Protein AF-A0A8T6TQH2-F1 (afdb_monomer_lite)

Secondary structure (DSSP, 8-state):
--HHHHHHHHHHHHHHHHHHH-GGGHHHHHHHHHHHHHHHHHHHHHHHTHHHHHHHHHH--S-HHHHHHHH--HHHHHHHHIIIIIIIHHHHHHHHHHHS-GGGHHHHHHHHHHHS-GGGSPPTTT--TTSS--SSS-SS------HHHHHHHHHHHTSSTTS-GGGSPPB---GGGHHHHHHTT-S-BSS-TT-TTHHHHHHHHT-SSHHHHHHHHHHHHHHHHTT-HHHHHHHHHHH-HHHHHHHHHHHH-GGGGHHHHHH-HHHHS---

pLDDT: mean 89.14, std 6.05, range [44.78, 97.0]

Structure (mmCIF, N/CA/C/O backbone):
data_AF-A0A8T6TQH2-F1
#
_entry.id   AF-A0A8T6TQH2-F1
#
loop_
_atom_site.group_PDB
_atom_site.id
_atom_site.type_symbol
_atom_site.label_atom_id
_atom_site.label_alt_id
_atom_site.label_comp_id
_atom_site.label_asym_id
_atom_site.label_entity_id
_atom_site.label_seq_id
_atom_site.pdbx_PDB_ins_code
_atom_site.Cartn_x
_atom_site.Cartn_y
_atom_site.Cartn_z
_atom_site.occupancy
_atom_site.B_iso_or_equiv
_atom_site.auth_seq_id
_atom_site.auth_comp_id
_atom_site.auth_asym_id
_atom_site.auth_atom_id
_atom_site.pdbx_PDB_model_num
ATOM 1 N N . TRP A 1 1 ? 12.620 -14.417 37.300 1.00 58.47 1 TRP A N 1
ATOM 2 C CA . TRP A 1 1 ? 11.672 -13.989 36.250 1.00 58.47 1 TRP A CA 1
ATOM 3 C C . TRP A 1 1 ? 11.275 -15.225 35.456 1.00 58.47 1 TRP A C 1
ATOM 5 O O . TRP A 1 1 ? 12.155 -16.039 35.215 1.00 58.47 1 TRP A O 1
ATOM 15 N N . LYS A 1 2 ? 9.995 -15.425 35.109 1.00 78.38 2 LYS A N 1
ATOM 16 C CA . LYS A 1 2 ? 9.620 -16.524 34.196 1.00 78.38 2 LYS A CA 1
ATOM 17 C C . LYS A 1 2 ? 10.194 -16.227 32.806 1.00 78.38 2 LYS A C 1
ATOM 19 O O . LYS A 1 2 ? 10.147 -15.070 32.389 1.00 78.38 2 LYS A O 1
ATOM 24 N N . ASN A 1 3 ? 10.715 -17.245 32.121 1.00 83.69 3 ASN A N 1
ATOM 25 C CA . ASN A 1 3 ? 11.349 -17.108 30.801 1.00 83.69 3 ASN A CA 1
ATOM 26 C C . ASN A 1 3 ? 10.436 -16.393 29.787 1.00 83.69 3 ASN A C 1
ATOM 28 O O . ASN A 1 3 ? 10.906 -15.563 29.014 1.00 83.69 3 ASN A O 1
ATOM 32 N N . ASP A 1 4 ? 9.126 -16.614 29.887 1.00 85.06 4 ASP A N 1
ATOM 33 C CA . ASP A 1 4 ? 8.111 -16.007 29.021 1.00 85.06 4 ASP A CA 1
ATOM 34 C C . ASP A 1 4 ? 8.104 -14.471 29.094 1.00 85.06 4 ASP A C 1
ATOM 36 O O . ASP A 1 4 ? 7.969 -13.793 28.080 1.00 85.06 4 ASP A O 1
ATOM 40 N N . HIS A 1 5 ? 8.308 -13.890 30.282 1.00 84.81 5 HIS A N 1
ATOM 41 C CA . HIS A 1 5 ? 8.343 -12.433 30.428 1.00 84.81 5 HIS A CA 1
ATOM 42 C C . HIS A 1 5 ? 9.601 -11.830 29.801 1.00 84.81 5 HIS A C 1
ATOM 44 O O . HIS A 1 5 ? 9.535 -10.739 29.235 1.00 84.81 5 HIS A O 1
ATOM 50 N N . ILE A 1 6 ? 10.735 -12.537 29.880 1.00 89.50 6 ILE A N 1
ATOM 51 C CA . ILE A 1 6 ? 11.998 -12.099 29.272 1.00 89.50 6 ILE A CA 1
ATOM 52 C C . ILE A 1 6 ? 11.830 -12.055 27.754 1.00 89.50 6 ILE A C 1
ATOM 54 O O . ILE A 1 6 ? 12.133 -11.034 27.141 1.00 89.50 6 ILE A O 1
ATOM 58 N N . PHE A 1 7 ? 11.276 -13.122 27.172 1.00 90.38 7 PHE A N 1
ATOM 59 C CA . PHE A 1 7 ? 11.008 -13.198 25.739 1.00 90.38 7 PHE A CA 1
ATOM 60 C C . PHE A 1 7 ? 10.115 -12.047 25.266 1.00 90.38 7 PHE A C 1
ATOM 62 O O . PHE A 1 7 ? 10.519 -11.288 24.388 1.00 90.38 7 PHE A O 1
ATOM 69 N N . THR A 1 8 ? 8.949 -11.853 25.892 1.00 87.94 8 THR A N 1
ATOM 70 C CA . THR A 1 8 ? 8.011 -10.789 25.500 1.00 87.94 8 THR A CA 1
ATOM 71 C C . THR A 1 8 ? 8.621 -9.398 25.660 1.00 87.94 8 THR A C 1
ATOM 73 O O . THR A 1 8 ? 8.379 -8.529 24.830 1.00 87.94 8 THR A O 1
ATOM 76 N N . THR A 1 9 ? 9.449 -9.179 26.686 1.00 89.75 9 THR A N 1
ATOM 77 C CA . THR A 1 9 ? 10.120 -7.886 26.898 1.00 89.75 9 THR A CA 1
ATOM 78 C C . THR A 1 9 ? 11.161 -7.606 25.815 1.00 89.75 9 THR A C 1
ATOM 80 O O . THR A 1 9 ? 11.179 -6.513 25.257 1.00 89.75 9 THR A O 1
ATOM 83 N N . ILE A 1 10 ? 12.004 -8.586 25.476 1.00 92.75 10 ILE A N 1
ATOM 84 C CA . ILE A 1 10 ? 13.002 -8.438 24.406 1.00 92.75 10 ILE A CA 1
ATOM 85 C C . ILE A 1 10 ? 12.304 -8.243 23.061 1.00 92.75 10 ILE A C 1
ATOM 87 O O . ILE A 1 10 ? 12.635 -7.313 22.330 1.00 92.75 10 ILE A O 1
ATOM 91 N N . TRP A 1 11 ? 11.301 -9.070 22.758 1.00 92.81 11 TRP A N 1
ATOM 92 C CA . TRP A 1 11 ? 10.515 -8.948 21.534 1.00 92.81 11 TRP A CA 1
ATOM 93 C C . TRP A 1 11 ? 9.843 -7.576 21.428 1.00 92.81 11 TRP A C 1
ATOM 95 O O . TRP A 1 11 ? 9.865 -6.969 20.356 1.00 92.81 11 TRP A O 1
ATOM 105 N N . ALA A 1 12 ? 9.330 -7.038 22.539 1.00 91.75 12 ALA A N 1
ATOM 106 C CA . ALA A 1 12 ? 8.759 -5.702 22.567 1.00 91.75 12 ALA A CA 1
ATOM 107 C C . ALA A 1 12 ? 9.781 -4.616 22.241 1.00 91.75 12 ALA A C 1
ATOM 109 O O . ALA A 1 12 ? 9.537 -3.790 21.366 1.00 91.75 12 ALA A O 1
ATOM 110 N N . LEU A 1 13 ? 10.935 -4.639 22.907 1.00 92.38 13 LEU A N 1
ATOM 111 C CA . LEU A 1 13 ? 11.992 -3.652 22.696 1.00 92.38 13 LEU A CA 1
ATOM 112 C C . LEU A 1 13 ? 12.512 -3.676 21.255 1.00 92.38 13 LEU A C 1
ATOM 114 O O . LEU A 1 13 ? 12.640 -2.620 20.639 1.00 92.38 13 LEU A O 1
ATOM 118 N N . VAL A 1 14 ? 12.753 -4.867 20.702 1.00 94.25 14 VAL A N 1
ATOM 119 C CA . VAL A 1 14 ? 13.212 -5.029 19.314 1.00 94.25 14 VAL A CA 1
ATOM 120 C C . VAL A 1 14 ? 12.152 -4.539 18.330 1.00 94.25 14 VAL A C 1
ATOM 122 O O . VAL A 1 14 ? 12.474 -3.780 17.420 1.00 94.25 14 VAL A O 1
ATOM 125 N N . SER A 1 15 ? 10.885 -4.909 18.525 1.00 93.31 15 SER A N 1
ATOM 126 C CA . SER A 1 15 ? 9.813 -4.511 17.604 1.00 93.31 15 SER A CA 1
ATOM 127 C C . SER A 1 15 ? 9.567 -3.001 17.630 1.00 93.31 15 SER A C 1
ATOM 129 O O . SER A 1 15 ? 9.399 -2.390 16.577 1.00 93.31 15 SER A O 1
ATOM 131 N N . ILE A 1 16 ? 9.615 -2.379 18.814 1.00 90.94 16 ILE A N 1
ATOM 132 C CA . ILE A 1 16 ? 9.530 -0.920 18.970 1.00 90.94 16 ILE A CA 1
ATOM 133 C C . ILE A 1 16 ? 10.698 -0.240 18.261 1.00 90.94 16 ILE A C 1
ATOM 135 O O . ILE A 1 16 ? 10.486 0.698 17.498 1.00 90.94 16 ILE A O 1
ATOM 139 N N . TYR A 1 17 ? 11.922 -0.726 18.475 1.00 93.75 17 TYR A N 1
ATOM 140 C CA . TYR A 1 17 ? 13.106 -0.186 17.814 1.00 93.75 17 TYR A CA 1
ATOM 141 C C . TYR A 1 17 ? 12.986 -0.256 16.285 1.00 93.75 17 TYR A C 1
ATOM 143 O O . TYR A 1 17 ? 13.215 0.743 15.608 1.00 93.75 17 TYR A O 1
ATOM 151 N N . MET A 1 18 ? 12.554 -1.399 15.741 1.00 94.56 18 MET A N 1
ATOM 152 C CA . MET A 1 18 ? 12.331 -1.551 14.301 1.00 94.56 18 MET A CA 1
ATOM 153 C C . MET A 1 18 ? 11.260 -0.587 13.776 1.00 94.56 18 MET A C 1
ATOM 155 O O . MET A 1 18 ? 11.462 0.020 12.727 1.00 94.56 18 MET A O 1
ATOM 159 N N . GLY A 1 19 ? 10.152 -0.417 14.504 1.00 90.38 19 GLY A N 1
ATOM 160 C CA . GLY A 1 19 ? 9.081 0.512 14.132 1.00 90.38 19 GLY A CA 1
ATOM 161 C C . GLY A 1 19 ? 9.512 1.983 14.151 1.00 90.38 19 GLY A C 1
ATOM 162 O O . GLY A 1 19 ? 9.067 2.752 13.304 1.00 90.38 19 GLY A O 1
ATOM 163 N N . ILE A 1 20 ? 10.409 2.366 15.070 1.00 90.81 20 ILE A N 1
ATOM 164 C CA . ILE A 1 20 ? 11.026 3.704 15.097 1.00 90.81 20 ILE A CA 1
ATOM 165 C C . ILE A 1 20 ? 11.998 3.876 13.924 1.00 90.81 20 ILE A C 1
ATOM 167 O O . ILE A 1 20 ? 12.045 4.945 13.323 1.00 90.81 20 ILE A O 1
ATOM 171 N N . ALA A 1 21 ? 12.769 2.837 13.590 1.00 93.81 21 ALA A N 1
ATOM 172 C CA . ALA A 1 21 ? 13.761 2.894 12.520 1.00 93.81 21 ALA A CA 1
ATOM 173 C C . ALA A 1 21 ? 13.125 3.015 11.126 1.00 93.81 21 ALA A C 1
ATOM 175 O O . ALA A 1 21 ? 13.649 3.729 10.274 1.00 93.81 21 ALA A O 1
ATOM 176 N N . ALA A 1 22 ? 12.010 2.323 10.877 1.00 92.06 22 ALA A N 1
ATOM 177 C CA . ALA A 1 22 ? 11.266 2.458 9.631 1.00 92.06 22 ALA A CA 1
ATOM 178 C C . ALA A 1 22 ? 9.781 2.122 9.808 1.00 92.06 22 ALA A C 1
ATOM 180 O O . ALA A 1 22 ? 9.426 1.071 10.345 1.00 92.06 22 ALA A O 1
ATOM 181 N N . ILE A 1 23 ? 8.915 2.959 9.224 1.00 88.25 23 ILE A N 1
ATOM 182 C CA . ILE A 1 23 ? 7.449 2.802 9.264 1.00 88.25 23 ILE A CA 1
ATOM 183 C C . ILE A 1 23 ? 7.015 1.437 8.725 1.00 88.25 23 ILE A C 1
ATOM 185 O O . ILE A 1 23 ? 6.092 0.829 9.262 1.00 88.25 23 ILE A O 1
ATOM 189 N N . ARG A 1 24 ? 7.718 0.906 7.714 1.00 89.19 24 ARG A N 1
ATOM 190 C CA . ARG A 1 24 ? 7.405 -0.415 7.161 1.00 89.19 24 ARG A CA 1
ATOM 191 C C . ARG A 1 24 ? 7.421 -1.511 8.220 1.00 89.19 24 ARG A C 1
ATOM 193 O O . ARG A 1 24 ? 6.664 -2.441 8.079 1.00 89.19 24 ARG A O 1
ATOM 200 N N . PHE A 1 25 ? 8.197 -1.415 9.299 1.00 92.56 25 PHE A N 1
ATOM 201 C CA . PHE A 1 25 ? 8.227 -2.454 10.335 1.00 92.56 25 PHE A CA 1
ATOM 202 C C . PHE A 1 25 ? 7.146 -2.303 11.412 1.00 92.56 25 PHE A C 1
ATOM 204 O O . PHE A 1 25 ? 7.108 -3.104 12.347 1.00 92.56 25 PHE A O 1
ATOM 211 N N . MET A 1 26 ? 6.243 -1.324 11.291 1.00 90.12 26 MET A N 1
ATOM 212 C CA . MET A 1 26 ? 5.168 -1.098 12.261 1.00 90.12 26 MET A CA 1
ATOM 213 C C . MET A 1 26 ? 4.280 -2.338 12.446 1.00 90.12 26 MET A C 1
ATOM 215 O O . MET A 1 26 ? 3.875 -2.628 13.570 1.00 90.12 26 MET A O 1
ATOM 219 N N . TYR A 1 27 ? 4.058 -3.126 11.385 1.00 88.44 27 TYR A N 1
ATOM 220 C CA . TYR A 1 27 ? 3.263 -4.359 11.460 1.00 88.44 27 TYR A CA 1
ATOM 221 C C . TYR A 1 27 ? 3.873 -5.419 12.391 1.00 88.44 27 TYR A C 1
ATOM 223 O O . TYR A 1 27 ? 3.137 -6.193 12.998 1.00 88.44 27 TYR A O 1
ATOM 231 N N . ASN A 1 28 ? 5.202 -5.441 12.563 1.00 89.81 28 ASN A N 1
ATOM 232 C CA . ASN A 1 28 ? 5.863 -6.340 13.516 1.00 89.81 28 ASN A CA 1
ATOM 233 C C . ASN A 1 28 ? 5.641 -5.892 14.965 1.00 89.81 28 ASN A C 1
ATOM 235 O O . ASN A 1 28 ? 5.607 -6.719 15.875 1.00 89.81 28 ASN A O 1
ATOM 239 N N . ALA A 1 29 ? 5.485 -4.585 15.185 1.00 89.50 29 ALA A N 1
ATOM 240 C CA . ALA A 1 29 ? 5.239 -4.008 16.500 1.00 89.50 29 ALA A CA 1
ATOM 241 C C . ALA A 1 29 ? 3.762 -4.087 16.918 1.00 89.50 29 ALA A C 1
ATOM 243 O O . ALA A 1 29 ? 3.475 -4.142 18.115 1.00 89.50 29 ALA A O 1
ATOM 244 N N . THR A 1 30 ? 2.823 -4.160 15.967 1.00 90.56 30 THR A N 1
ATOM 245 C CA . THR A 1 30 ? 1.377 -4.205 16.242 1.00 90.56 30 THR A CA 1
ATOM 246 C C . THR A 1 30 ? 0.970 -5.296 17.248 1.00 90.56 30 THR A C 1
ATOM 248 O O . THR A 1 30 ? 0.290 -4.957 18.221 1.00 90.56 30 THR A O 1
ATOM 251 N N . PRO A 1 31 ? 1.391 -6.574 17.119 1.00 90.56 31 PRO A N 1
ATOM 252 C CA . PRO A 1 31 ? 1.000 -7.616 18.071 1.00 90.56 31 PRO A CA 1
ATOM 253 C C . PRO A 1 31 ? 1.544 -7.364 19.481 1.00 90.56 31 PRO A C 1
ATOM 255 O O . PRO A 1 31 ? 0.841 -7.574 20.471 1.00 90.56 31 PRO A O 1
ATOM 258 N N . VAL A 1 32 ? 2.778 -6.863 19.581 1.00 90.81 32 VAL A N 1
ATOM 259 C CA . VAL A 1 32 ? 3.386 -6.487 20.862 1.00 90.81 32 VAL A CA 1
ATOM 260 C C . VAL A 1 32 ? 2.576 -5.377 21.521 1.00 90.81 32 VAL A C 1
ATOM 262 O O . VAL A 1 32 ? 2.231 -5.481 22.700 1.00 90.81 32 VAL A O 1
ATOM 265 N N . PHE A 1 33 ? 2.252 -4.322 20.772 1.00 89.50 33 PHE A N 1
ATOM 266 C CA . PHE A 1 33 ? 1.472 -3.205 21.290 1.00 89.50 33 PHE A CA 1
ATOM 267 C C . PHE A 1 33 ? 0.095 -3.651 21.774 1.00 89.50 33 PHE A C 1
ATOM 269 O O . PHE A 1 33 ? -0.319 -3.236 22.855 1.00 89.50 33 PHE A O 1
ATOM 276 N N . ALA A 1 34 ? -0.570 -4.557 21.054 1.00 91.25 34 ALA A N 1
ATOM 277 C CA . ALA A 1 34 ? -1.843 -5.128 21.483 1.00 91.25 34 ALA A CA 1
ATOM 278 C C . ALA A 1 34 ? -1.718 -5.906 22.807 1.00 91.25 34 ALA A C 1
ATOM 280 O O . ALA A 1 34 ? -2.542 -5.729 23.705 1.00 91.25 34 ALA A O 1
ATOM 281 N N . ILE A 1 35 ? -0.668 -6.721 22.972 1.00 91.19 35 ILE A N 1
ATOM 282 C CA . ILE A 1 35 ? -0.423 -7.478 24.212 1.00 91.19 35 ILE A CA 1
ATOM 283 C C . ILE A 1 35 ? -0.134 -6.536 25.384 1.00 91.19 35 ILE A C 1
ATOM 285 O O . ILE A 1 35 ? -0.715 -6.698 26.459 1.00 91.19 35 ILE A O 1
ATOM 289 N N . LEU A 1 36 ? 0.734 -5.539 25.192 1.00 90.19 36 LEU A N 1
ATOM 290 C CA . LEU A 1 36 ? 1.079 -4.568 26.233 1.00 90.19 36 LEU A CA 1
ATOM 291 C C . LEU A 1 36 ? -0.134 -3.717 26.631 1.00 90.19 36 LEU A C 1
ATOM 293 O O . LEU A 1 36 ? -0.420 -3.589 27.821 1.00 90.19 36 LEU A O 1
ATOM 297 N N . ALA A 1 37 ? -0.892 -3.208 25.657 1.00 90.44 37 ALA A N 1
ATOM 298 C CA . ALA A 1 37 ? -2.119 -2.452 25.900 1.00 90.44 37 ALA A CA 1
ATOM 299 C C . ALA A 1 37 ? -3.185 -3.308 26.598 1.00 90.44 37 ALA A C 1
ATOM 301 O O . ALA A 1 37 ? -3.845 -2.841 27.530 1.00 90.44 37 ALA A O 1
ATOM 302 N N . GLY A 1 38 ? -3.322 -4.577 26.203 1.00 91.44 38 GLY A N 1
ATOM 303 C CA . GLY A 1 38 ? -4.192 -5.549 26.858 1.00 91.44 38 GLY A CA 1
ATOM 304 C C . GLY A 1 38 ? -3.785 -5.798 28.310 1.00 91.44 38 GLY A C 1
ATOM 305 O O . GLY A 1 38 ? -4.633 -5.772 29.201 1.00 91.44 38 GLY A O 1
ATOM 306 N N . TRP A 1 39 ? -2.487 -5.954 28.577 1.00 91.44 39 TRP A N 1
ATOM 307 C CA . TRP A 1 39 ? -1.962 -6.123 29.932 1.00 91.44 39 TRP A CA 1
ATOM 308 C C . TRP A 1 39 ? -2.187 -4.881 30.807 1.00 91.44 39 TRP A C 1
ATOM 310 O O . TRP A 1 39 ? -2.651 -5.003 31.943 1.00 91.44 39 TRP A O 1
ATOM 320 N N . THR A 1 40 ? -1.941 -3.677 30.281 1.00 89.56 40 THR A N 1
ATOM 321 C CA . THR A 1 40 ? -2.228 -2.420 30.992 1.00 89.56 40 THR A CA 1
ATOM 322 C C . THR A 1 40 ? -3.725 -2.262 31.264 1.00 89.56 40 THR A C 1
ATOM 324 O O . THR A 1 40 ? -4.118 -1.924 32.381 1.00 89.56 40 THR A O 1
ATOM 327 N N . SER A 1 41 ? -4.572 -2.572 30.281 1.00 90.06 41 SER A N 1
ATOM 328 C CA . SER A 1 41 ? -6.031 -2.525 30.429 1.00 90.06 41 SER A CA 1
ATOM 329 C C . SER A 1 41 ? -6.519 -3.524 31.478 1.00 90.06 41 SER A C 1
ATOM 331 O O . SER A 1 41 ? -7.343 -3.178 32.325 1.00 90.06 41 SER A O 1
ATOM 333 N N . TRP A 1 42 ? -5.964 -4.740 31.489 1.00 90.88 42 TRP A N 1
ATOM 334 C CA . TRP A 1 42 ? -6.249 -5.749 32.509 1.00 90.88 42 TRP A CA 1
ATOM 335 C C . TRP A 1 42 ? -5.923 -5.243 33.914 1.00 90.88 42 TRP A C 1
ATOM 337 O O . TRP A 1 42 ? -6.746 -5.363 34.822 1.00 90.88 42 TRP A O 1
ATOM 347 N N . TRP A 1 43 ? -4.758 -4.621 34.092 1.00 90.25 43 TRP A N 1
ATOM 348 C CA . TRP A 1 43 ? -4.348 -4.065 35.380 1.00 90.25 43 TRP A CA 1
ATOM 349 C C . TRP A 1 43 ? -5.301 -2.969 35.883 1.00 90.25 43 TRP A C 1
ATOM 351 O O . TRP A 1 43 ? -5.643 -2.931 37.069 1.00 90.25 43 TRP A O 1
ATOM 361 N N . VAL A 1 44 ? -5.792 -2.106 34.986 1.00 87.88 44 VAL A N 1
ATOM 362 C CA . VAL A 1 44 ? -6.827 -1.109 35.315 1.00 87.88 44 VAL A CA 1
ATOM 363 C C . VAL A 1 44 ? -8.124 -1.800 35.749 1.00 87.88 44 VAL A C 1
ATOM 365 O O . VAL A 1 44 ? -8.689 -1.446 36.785 1.00 87.88 44 VAL A O 1
ATOM 368 N N . ILE A 1 45 ? -8.572 -2.819 35.012 1.00 88.62 45 ILE A N 1
ATOM 369 C CA . ILE A 1 45 ? -9.797 -3.579 35.314 1.00 88.62 45 ILE A CA 1
ATOM 370 C C . ILE A 1 45 ? -9.697 -4.305 36.662 1.00 88.62 45 ILE A C 1
ATOM 372 O O . ILE A 1 45 ? -10.665 -4.319 37.428 1.00 88.62 45 ILE A O 1
ATOM 376 N N . GLU A 1 46 ? -8.535 -4.861 37.002 1.00 90.50 46 GLU A N 1
ATOM 377 C CA . GLU A 1 46 ? -8.301 -5.492 38.303 1.00 90.50 46 GLU A CA 1
ATOM 378 C C . GLU A 1 46 ? -8.480 -4.507 39.461 1.00 90.50 46 GLU A C 1
ATOM 380 O O . GLU A 1 46 ? -9.146 -4.834 40.448 1.00 90.50 46 GLU A O 1
ATOM 385 N N . LYS A 1 47 ? -7.974 -3.275 39.326 1.00 87.88 47 LYS A N 1
ATOM 386 C CA . LYS A 1 47 ? -8.140 -2.227 40.348 1.00 87.88 47 LYS A CA 1
ATOM 387 C C . LYS A 1 47 ? -9.592 -1.796 40.552 1.00 87.88 47 LYS A C 1
ATOM 389 O O . LYS A 1 47 ? -9.943 -1.330 41.640 1.00 87.88 47 LYS A O 1
ATOM 394 N N . LEU A 1 48 ? -10.442 -1.957 39.540 1.00 89.00 48 LEU A N 1
ATOM 395 C CA . LEU A 1 48 ? -11.868 -1.651 39.641 1.00 89.00 48 LEU A CA 1
ATOM 396 C C . LEU A 1 48 ? -12.622 -2.682 40.497 1.00 89.00 48 LEU A C 1
ATOM 398 O O . LEU A 1 48 ? -13.643 -2.332 41.084 1.00 89.00 48 LEU A O 1
ATOM 402 N N . ASP A 1 49 ? -12.095 -3.904 40.655 1.00 89.00 49 ASP A N 1
ATOM 403 C CA . ASP A 1 49 ? -12.629 -4.951 41.542 1.00 89.00 49 ASP A CA 1
ATOM 404 C C . ASP A 1 49 ? -14.118 -5.272 41.272 1.00 89.00 49 ASP A C 1
ATOM 406 O O . ASP A 1 49 ? -14.967 -5.372 42.167 1.00 89.00 49 ASP A O 1
ATOM 410 N N . PHE A 1 50 ? -14.444 -5.471 39.990 1.00 88.31 50 PHE A N 1
ATOM 411 C CA . PHE A 1 50 ? -15.786 -5.869 39.546 1.00 88.31 50 PHE A CA 1
ATOM 412 C C . PHE A 1 50 ? -16.248 -7.201 40.156 1.00 88.31 50 PHE A C 1
ATOM 414 O O . PHE A 1 50 ? -17.443 -7.409 40.367 1.00 88.31 50 PHE A O 1
ATOM 421 N N . LYS A 1 51 ? -15.316 -8.099 40.510 1.00 88.38 51 LYS A N 1
ATOM 422 C CA . LYS A 1 51 ? -15.631 -9.374 41.177 1.00 88.38 51 LYS A CA 1
ATOM 423 C C . LYS A 1 51 ? -16.352 -9.143 42.506 1.00 88.38 51 LYS A C 1
ATOM 425 O O . LYS A 1 51 ? -17.354 -9.806 42.786 1.00 88.38 51 LYS A O 1
ATOM 430 N N . ARG A 1 52 ? -15.884 -8.189 43.320 1.00 87.50 52 ARG A N 1
ATOM 431 C CA . ARG A 1 52 ? -16.551 -7.826 44.575 1.00 87.50 52 ARG A CA 1
ATOM 432 C C . ARG A 1 52 ? -17.903 -7.169 44.327 1.00 87.50 52 ARG A C 1
ATOM 434 O O . ARG A 1 52 ? -18.852 -7.511 45.028 1.00 87.50 52 ARG A O 1
ATOM 441 N N . MET A 1 53 ? -18.008 -6.282 43.335 1.00 89.19 53 MET A N 1
ATOM 442 C CA . MET A 1 53 ? -19.280 -5.658 42.943 1.00 89.19 53 MET A CA 1
ATOM 443 C C . MET A 1 53 ? -20.344 -6.721 42.635 1.00 89.19 53 MET A C 1
ATOM 445 O O . MET A 1 53 ? -21.414 -6.705 43.239 1.00 89.19 53 MET A O 1
ATOM 449 N N . ILE A 1 54 ? -20.021 -7.694 41.776 1.00 87.94 54 ILE A N 1
ATOM 450 C CA . ILE A 1 54 ? -20.931 -8.786 41.396 1.00 87.94 54 ILE A CA 1
ATOM 451 C C . ILE A 1 54 ? -21.314 -9.637 42.614 1.00 87.94 54 ILE A C 1
ATOM 453 O O . ILE A 1 54 ? -22.472 -10.027 42.757 1.00 87.94 54 ILE A O 1
ATOM 457 N N . ARG A 1 55 ? -20.366 -9.915 43.517 1.00 88.12 55 ARG A N 1
ATOM 458 C CA . ARG A 1 55 ? -20.635 -10.686 44.740 1.00 88.12 55 ARG A CA 1
ATOM 459 C C . ARG A 1 55 ? -21.611 -9.962 45.671 1.00 88.12 55 ARG A C 1
ATOM 461 O O . ARG A 1 55 ? -22.558 -10.584 46.143 1.00 88.12 55 ARG A O 1
ATOM 468 N N . VAL A 1 56 ? -21.402 -8.664 45.906 1.00 86.38 56 VAL A N 1
ATOM 469 C CA . VAL A 1 56 ? -22.295 -7.832 46.734 1.00 86.38 56 VAL A CA 1
ATOM 470 C C . VAL A 1 56 ? -23.679 -7.748 46.096 1.00 86.38 56 VAL A C 1
ATOM 472 O O . VAL A 1 56 ? -24.675 -7.974 46.777 1.00 86.38 56 VAL A O 1
ATOM 475 N N . PHE A 1 57 ? -23.741 -7.528 44.783 1.00 86.94 57 PHE A N 1
ATOM 476 C CA . PHE A 1 57 ? -24.995 -7.500 44.038 1.00 86.94 57 PHE A CA 1
ATOM 477 C C . PHE A 1 57 ? -25.789 -8.808 44.188 1.00 86.94 57 PHE A C 1
ATOM 479 O O . PHE A 1 57 ? -26.952 -8.782 44.575 1.00 86.94 57 PHE A O 1
ATOM 486 N N . ARG A 1 58 ? -25.146 -9.968 43.981 1.00 85.81 58 ARG A N 1
ATOM 487 C CA . ARG A 1 58 ? -25.788 -11.291 44.118 1.00 85.81 58 ARG A CA 1
ATOM 488 C C . ARG A 1 58 ? -26.201 -11.637 45.550 1.00 85.81 58 ARG A C 1
ATOM 490 O O . ARG A 1 58 ? -27.119 -12.432 45.733 1.00 85.81 58 ARG A O 1
ATOM 497 N N . SER A 1 59 ? -25.525 -11.080 46.555 1.00 84.38 59 SER A N 1
ATOM 498 C CA . SER A 1 59 ? -25.868 -11.311 47.965 1.00 84.38 59 SER A CA 1
ATOM 499 C C . SER A 1 59 ? -27.148 -10.595 48.408 1.00 84.38 59 SER A C 1
ATOM 501 O O . SER A 1 59 ? -27.789 -11.034 49.359 1.00 84.38 59 SER A O 1
ATOM 503 N N . MET A 1 60 ? -27.559 -9.536 47.705 1.00 81.81 60 MET A N 1
ATOM 504 C CA . MET A 1 60 ? -28.793 -8.805 47.991 1.00 81.81 60 MET A CA 1
ATOM 505 C C . MET A 1 60 ? -29.948 -9.382 47.162 1.00 81.81 60 MET A C 1
ATOM 507 O O . MET A 1 60 ? -30.201 -8.957 46.038 1.00 81.81 60 MET A O 1
ATOM 511 N N . LYS A 1 61 ? -30.652 -10.381 47.710 1.00 74.31 61 LYS A N 1
ATOM 512 C CA . LYS A 1 61 ? -31.878 -10.924 47.103 1.00 74.31 61 LYS A CA 1
ATOM 513 C C . LYS A 1 61 ? -33.092 -10.055 47.454 1.00 74.31 61 LYS A C 1
ATOM 515 O O . LYS A 1 61 ? -33.262 -9.682 48.609 1.00 74.31 61 LYS A O 1
ATOM 520 N N . GLY A 1 62 ? -33.951 -9.792 46.468 1.00 72.81 62 GLY A N 1
ATOM 521 C CA . GLY A 1 62 ? -35.305 -9.252 46.666 1.00 72.81 62 GLY A CA 1
ATOM 522 C C . GLY A 1 62 ? -35.535 -7.802 46.228 1.00 72.81 62 GLY A C 1
ATOM 523 O O . GLY A 1 62 ? -36.663 -7.474 45.887 1.00 72.81 62 GLY A O 1
ATOM 524 N N . ASP A 1 63 ? -34.503 -6.952 46.172 1.00 81.62 63 ASP A N 1
ATOM 525 C CA . ASP A 1 63 ? -34.678 -5.525 45.850 1.00 81.62 63 ASP A CA 1
ATOM 526 C C . ASP A 1 63 ? -33.563 -5.016 44.912 1.00 81.62 63 ASP A C 1
ATOM 528 O O . ASP A 1 63 ? -32.465 -4.643 45.338 1.00 81.62 63 ASP A O 1
ATOM 532 N N . PHE A 1 64 ? -33.834 -5.049 43.602 1.00 78.25 64 PHE A N 1
ATOM 533 C CA . PHE A 1 64 ? -32.857 -4.790 42.533 1.00 78.25 64 PHE A CA 1
ATOM 534 C C . PHE A 1 64 ? -32.256 -3.377 42.603 1.00 78.25 64 PHE A C 1
ATOM 536 O O . PHE A 1 64 ? -31.051 -3.197 42.428 1.00 78.25 64 PHE A O 1
ATOM 543 N N . ILE A 1 65 ? -33.074 -2.372 42.928 1.00 81.44 65 ILE A N 1
ATOM 544 C CA . ILE A 1 65 ? -32.652 -0.964 42.970 1.00 81.44 65 ILE A CA 1
ATOM 545 C C . ILE A 1 65 ? -31.669 -0.726 44.119 1.00 81.44 65 ILE A C 1
ATOM 547 O O . ILE A 1 65 ? -30.634 -0.075 43.940 1.00 81.44 65 ILE A O 1
ATOM 551 N N . LYS A 1 66 ? -31.954 -1.283 45.302 1.00 82.19 66 LYS A N 1
ATOM 552 C CA . LYS A 1 66 ? -31.028 -1.206 46.440 1.00 82.19 66 LYS A CA 1
ATOM 553 C C . LYS A 1 66 ? -29.753 -1.983 46.151 1.00 82.19 66 LYS A C 1
ATOM 555 O O . LYS A 1 66 ? -28.668 -1.458 46.396 1.00 82.19 66 LYS A O 1
ATOM 560 N N . ALA A 1 67 ? -29.866 -3.178 45.572 1.00 82.94 67 ALA A N 1
ATOM 561 C CA . ALA A 1 67 ? -28.708 -3.977 45.194 1.00 82.94 67 ALA A CA 1
ATOM 562 C C . ALA A 1 67 ? -27.754 -3.197 44.275 1.00 82.94 67 ALA A C 1
ATOM 564 O O . ALA A 1 67 ? -26.555 -3.155 44.554 1.00 82.94 67 ALA A O 1
ATOM 565 N N . ILE A 1 68 ? -28.259 -2.507 43.242 1.00 84.88 68 ILE A N 1
ATOM 566 C CA . ILE A 1 68 ? -27.442 -1.638 42.373 1.00 84.88 68 ILE A CA 1
ATOM 567 C C . ILE A 1 68 ? -26.794 -0.507 43.170 1.00 84.88 68 ILE A C 1
ATOM 569 O O . ILE A 1 68 ? -25.574 -0.360 43.126 1.00 84.88 68 ILE A O 1
ATOM 573 N N . ARG A 1 69 ? -27.579 0.266 43.930 1.00 83.62 69 ARG A N 1
ATOM 574 C CA . ARG A 1 69 ? -27.078 1.437 44.668 1.00 83.62 69 ARG A CA 1
ATOM 575 C C . ARG A 1 69 ? -25.936 1.092 45.631 1.00 83.62 69 ARG A C 1
ATOM 577 O O . ARG A 1 69 ? -25.002 1.875 45.765 1.00 83.62 69 ARG A O 1
ATOM 584 N N . TYR A 1 70 ? -25.997 -0.061 46.298 1.00 83.06 70 TYR A N 1
ATOM 585 C CA . TYR A 1 70 ? -24.972 -0.472 47.266 1.00 83.06 70 TYR A CA 1
ATOM 586 C C . TYR A 1 70 ? -23.785 -1.218 46.641 1.00 83.06 70 TYR A C 1
ATOM 588 O O . TYR A 1 70 ? -22.674 -1.160 47.174 1.00 83.06 70 TYR A O 1
ATOM 596 N N . SER A 1 71 ? -23.992 -1.925 45.528 1.00 83.62 71 SER A N 1
ATOM 597 C CA . SER A 1 71 ? -22.924 -2.667 44.845 1.00 83.62 71 SER A CA 1
ATOM 598 C C . SER A 1 71 ? -22.088 -1.776 43.923 1.00 83.62 71 SER A C 1
ATOM 600 O O . SER A 1 71 ? -20.854 -1.863 43.926 1.00 83.62 71 SER A O 1
ATOM 602 N N . VAL A 1 72 ? -22.733 -0.880 43.172 1.00 88.62 72 VAL A N 1
ATOM 603 C CA . VAL A 1 72 ? -22.092 -0.019 42.177 1.00 88.62 72 VAL A CA 1
ATOM 604 C C . VAL A 1 72 ? -21.569 1.250 42.842 1.00 88.62 72 VAL A C 1
ATOM 606 O O . VAL A 1 72 ? -22.238 2.269 42.960 1.00 88.62 72 VAL A O 1
ATOM 609 N N . LYS A 1 73 ? -20.312 1.191 43.275 1.00 89.25 73 LYS A N 1
ATOM 610 C CA . LYS A 1 73 ? -19.547 2.383 43.678 1.00 89.25 73 LYS A CA 1
ATOM 611 C C . LYS A 1 73 ? -19.154 3.245 42.473 1.00 89.25 73 LYS A C 1
ATOM 613 O O . LYS A 1 73 ? -18.930 2.706 41.390 1.00 89.25 73 LYS A O 1
ATOM 618 N N . LEU A 1 74 ? -18.925 4.541 42.711 1.00 88.12 74 LEU A N 1
ATOM 619 C CA . LEU A 1 74 ? -18.483 5.518 41.701 1.00 88.12 74 LEU A CA 1
ATOM 620 C C . LEU A 1 74 ? -17.275 5.040 40.879 1.00 88.12 74 LEU A C 1
ATOM 622 O O . LEU A 1 74 ? -17.255 5.211 39.666 1.00 88.12 74 LEU A O 1
ATOM 626 N N . ARG A 1 75 ? -16.311 4.358 41.518 1.00 87.81 75 ARG A N 1
ATOM 627 C CA . ARG A 1 75 ? -15.144 3.775 40.835 1.00 87.81 75 ARG A CA 1
ATOM 628 C C . ARG A 1 75 ? -15.525 2.832 39.687 1.00 87.81 75 ARG A C 1
ATOM 630 O O . ARG A 1 75 ? -14.867 2.859 38.662 1.00 87.81 75 ARG A O 1
ATOM 637 N N . HIS A 1 76 ? -16.581 2.026 39.835 1.00 89.81 76 HIS A N 1
ATOM 638 C CA . HIS A 1 76 ? -16.990 1.076 38.797 1.00 89.81 76 HIS A CA 1
ATOM 639 C C . HIS A 1 76 ? -17.649 1.806 37.629 1.00 89.81 76 HIS A C 1
ATOM 641 O O . HIS A 1 76 ? -17.389 1.455 36.488 1.00 89.81 76 HIS A O 1
ATOM 647 N N . VAL A 1 77 ? -18.447 2.844 37.906 1.00 89.38 77 VAL A N 1
ATOM 648 C CA . VAL A 1 77 ? -19.059 3.679 36.860 1.00 89.38 77 VAL A CA 1
ATOM 649 C C . VAL A 1 77 ? -17.974 4.401 36.068 1.00 89.38 77 VAL A C 1
ATOM 651 O O . VAL A 1 77 ? -17.918 4.257 34.853 1.00 89.38 77 VAL A O 1
ATOM 654 N N . ALA A 1 78 ? -17.062 5.098 36.752 1.00 90.00 78 ALA A N 1
ATOM 655 C CA . ALA A 1 78 ? -15.934 5.773 36.114 1.00 90.00 78 ALA A CA 1
ATOM 656 C C . ALA A 1 78 ? -15.054 4.792 35.323 1.00 90.00 78 ALA A C 1
ATOM 658 O O . ALA A 1 78 ? -14.650 5.083 34.203 1.00 90.00 78 ALA A O 1
ATOM 659 N N . GLY A 1 79 ? -14.812 3.604 35.880 1.00 91.31 79 GLY A N 1
ATOM 660 C CA . GLY A 1 79 ? -14.060 2.546 35.221 1.00 91.31 79 GLY A CA 1
ATOM 661 C C . GLY A 1 79 ? -14.724 2.017 33.951 1.00 91.31 79 GLY A C 1
ATOM 662 O O . GLY A 1 79 ? -14.051 1.865 32.939 1.00 91.31 79 GLY A O 1
ATOM 663 N N . VAL A 1 80 ? -16.039 1.775 33.974 1.00 90.75 80 VAL A N 1
ATOM 664 C CA . VAL A 1 80 ? -16.794 1.362 32.780 1.00 90.75 80 VAL A CA 1
ATOM 665 C C . VAL A 1 80 ? -16.787 2.469 31.734 1.00 90.75 80 VAL A C 1
ATOM 667 O O . VAL A 1 80 ? -16.513 2.184 30.575 1.00 90.75 80 VAL A O 1
ATOM 670 N N . VAL A 1 81 ? -17.026 3.723 32.128 1.00 91.94 81 VAL A N 1
ATOM 671 C CA . VAL A 1 81 ? -16.987 4.862 31.199 1.00 91.94 81 VAL A CA 1
ATOM 672 C C . VAL A 1 81 ? -15.612 4.975 30.542 1.00 91.94 81 VAL A C 1
ATOM 674 O O . VAL A 1 81 ? -15.533 5.087 29.325 1.00 91.94 81 VAL A O 1
ATOM 677 N N . PHE A 1 82 ? -14.533 4.865 31.317 1.00 90.94 82 PHE A N 1
ATOM 678 C CA . PHE A 1 82 ? -13.168 4.882 30.796 1.00 90.94 82 PHE A CA 1
ATOM 679 C C . PHE A 1 82 ? -12.913 3.732 29.810 1.00 90.94 82 PHE A C 1
ATOM 681 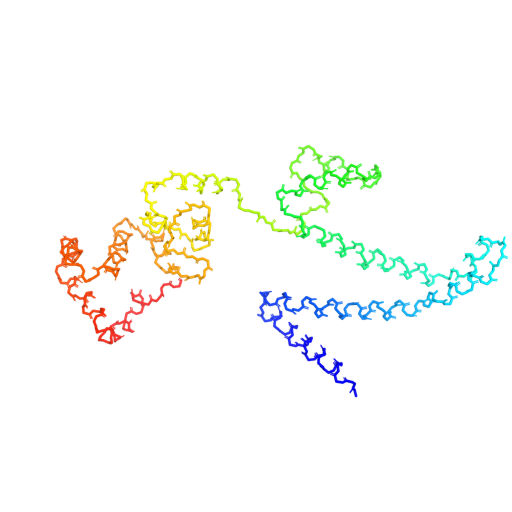O O . PHE A 1 82 ? -12.487 3.963 28.681 1.00 90.94 82 PHE A O 1
ATOM 688 N N . VAL A 1 83 ? -13.218 2.489 30.193 1.00 91.25 83 VAL A N 1
ATOM 689 C CA . VAL A 1 83 ? -12.972 1.323 29.329 1.00 91.25 83 VAL A CA 1
ATOM 690 C C . VAL A 1 83 ? -13.809 1.391 28.053 1.00 91.25 83 VAL A C 1
ATOM 692 O O . VAL A 1 83 ? -13.286 1.163 26.968 1.00 91.25 83 VAL A O 1
ATOM 695 N N . VAL A 1 84 ? -15.092 1.731 28.152 1.00 91.56 84 VAL A N 1
ATOM 696 C CA . VAL A 1 84 ? -15.987 1.744 26.991 1.00 91.56 84 VAL A CA 1
ATOM 697 C C . VAL A 1 84 ? -15.701 2.940 26.091 1.00 91.56 84 VAL A C 1
ATOM 699 O O . VAL A 1 84 ? -15.461 2.747 24.905 1.00 91.56 84 VAL A O 1
ATOM 702 N N . PHE A 1 85 ? -15.695 4.161 26.626 1.00 91.50 85 PHE A N 1
ATOM 703 C CA . PHE A 1 85 ? -15.650 5.371 25.801 1.00 91.50 85 PHE A CA 1
ATOM 704 C C . PHE A 1 85 ? -14.240 5.872 25.503 1.00 91.50 85 PHE A C 1
ATOM 706 O O . PHE A 1 85 ? -14.046 6.484 24.462 1.00 91.50 85 PHE A O 1
ATOM 713 N N . MET A 1 86 ? -13.258 5.633 26.377 1.00 89.81 86 MET A N 1
ATOM 714 C CA . MET A 1 86 ? -11.886 6.111 26.147 1.00 89.81 86 MET A CA 1
ATOM 715 C C . MET A 1 86 ? -10.968 5.039 25.564 1.00 89.81 86 MET A C 1
ATOM 717 O O . MET A 1 86 ? -10.017 5.385 24.872 1.00 89.81 86 MET A O 1
ATOM 721 N N . LEU A 1 87 ? -11.236 3.753 25.818 1.00 90.62 87 LEU A N 1
ATOM 722 C CA . LEU A 1 87 ? -10.439 2.663 25.250 1.00 90.62 87 LEU A CA 1
ATOM 723 C C . LEU A 1 87 ? -11.145 1.980 24.079 1.00 90.62 87 LEU A C 1
ATOM 725 O O . LEU A 1 87 ? -10.599 1.954 22.983 1.00 90.62 87 LEU A O 1
ATOM 729 N N . MET A 1 88 ? -12.333 1.408 24.271 1.00 91.62 88 MET A N 1
ATOM 730 C CA . MET A 1 88 ? -12.942 0.570 23.233 1.00 91.62 88 MET A CA 1
ATOM 731 C C . MET A 1 88 ? -13.508 1.384 22.071 1.00 91.62 88 MET A C 1
ATOM 733 O O . MET A 1 88 ? -13.140 1.123 20.932 1.00 91.62 88 MET A O 1
ATOM 737 N N . ALA A 1 89 ? -14.367 2.366 22.342 1.00 93.25 89 ALA A N 1
ATOM 738 C CA . ALA A 1 89 ? -15.061 3.138 21.315 1.00 93.25 89 ALA A CA 1
ATOM 739 C C . ALA A 1 89 ? -14.116 3.761 20.267 1.00 93.25 89 ALA A C 1
ATOM 741 O O . ALA A 1 89 ? -14.311 3.464 19.089 1.00 93.25 89 ALA A O 1
ATOM 742 N N . PRO A 1 90 ? -13.070 4.535 20.629 1.00 92.31 90 PRO A N 1
ATOM 743 C CA . PRO A 1 90 ? -12.188 5.139 19.630 1.00 92.31 90 PRO A CA 1
ATOM 744 C C . PRO A 1 90 ? -11.394 4.089 18.850 1.00 92.31 90 PRO A C 1
ATOM 746 O O . PRO A 1 90 ? -11.285 4.185 17.633 1.00 92.31 90 PRO A O 1
ATOM 749 N N . ASN A 1 91 ? -10.885 3.046 19.515 1.00 92.12 91 ASN A N 1
ATOM 750 C CA . ASN A 1 91 ? -10.105 2.010 18.836 1.00 92.12 91 ASN A CA 1
ATOM 751 C C . ASN A 1 91 ? -10.961 1.182 17.873 1.00 92.12 91 ASN A C 1
ATOM 753 O O . ASN A 1 91 ? -10.516 0.889 16.767 1.00 92.12 91 ASN A O 1
ATOM 757 N N . VAL A 1 92 ? -12.188 0.828 18.262 1.00 93.75 92 VAL A N 1
ATOM 758 C CA . VAL A 1 92 ? -13.136 0.126 17.386 1.00 93.75 92 VAL A CA 1
ATOM 759 C C . VAL A 1 92 ? -13.519 1.014 16.207 1.00 93.75 92 VAL A C 1
ATOM 761 O O . VAL A 1 92 ? -13.524 0.531 15.080 1.00 93.75 92 VAL A O 1
ATOM 764 N N . TRP A 1 93 ? -13.773 2.304 16.443 1.00 93.69 93 TRP A N 1
ATOM 765 C CA . TRP A 1 93 ? -14.118 3.247 15.381 1.00 93.69 93 TRP A CA 1
ATOM 766 C C . TRP A 1 93 ? -12.991 3.410 14.363 1.00 93.69 93 TRP A C 1
ATOM 768 O O . TRP A 1 93 ? -13.210 3.236 13.170 1.00 93.69 93 TRP A O 1
ATOM 778 N N . HIS A 1 94 ? -11.764 3.661 14.826 1.00 92.50 94 HIS A N 1
ATOM 779 C CA . HIS A 1 94 ? -10.603 3.785 13.945 1.00 92.50 94 HIS A CA 1
ATOM 780 C C . HIS A 1 94 ? -10.261 2.474 13.233 1.00 92.50 94 HIS A C 1
ATOM 782 O O . HIS A 1 94 ? -9.857 2.502 12.074 1.00 92.50 94 HIS A O 1
ATOM 788 N N . SER A 1 95 ? -10.455 1.326 13.890 1.00 92.31 95 SER A N 1
ATOM 789 C CA . SER A 1 95 ? -10.264 0.018 13.249 1.00 92.31 95 SER A CA 1
ATOM 790 C C . SER A 1 95 ? -11.300 -0.228 12.155 1.00 92.31 95 SER A C 1
ATOM 792 O O . SER A 1 95 ? -10.961 -0.755 11.100 1.00 92.31 95 SER A O 1
ATOM 794 N N . TYR A 1 96 ? -12.554 0.162 12.392 1.00 94.31 96 TYR A N 1
ATOM 795 C CA . TYR A 1 96 ? -13.614 0.076 11.397 1.00 94.31 96 TYR A CA 1
ATOM 796 C C . TYR A 1 96 ? -13.333 0.995 10.208 1.00 94.31 96 TYR A C 1
ATOM 798 O O . TYR A 1 96 ? -13.329 0.528 9.074 1.00 94.31 96 TYR A O 1
ATOM 806 N N . ASP A 1 97 ? -13.007 2.264 10.462 1.00 94.38 97 ASP A N 1
ATOM 807 C CA . ASP A 1 97 ? -12.637 3.216 9.413 1.00 94.38 97 ASP A CA 1
ATOM 808 C C . ASP A 1 97 ? -11.443 2.705 8.592 1.00 94.38 97 ASP A C 1
ATOM 810 O O . ASP A 1 97 ? -11.514 2.643 7.369 1.00 94.38 97 ASP A O 1
ATOM 814 N N . GLY A 1 98 ? -10.375 2.232 9.237 1.00 92.56 98 GLY A N 1
ATOM 815 C CA . GLY A 1 98 ? -9.214 1.678 8.536 1.00 92.56 98 GLY A CA 1
ATOM 816 C C . GLY A 1 98 ? -9.498 0.396 7.744 1.00 92.56 98 GLY A C 1
ATOM 817 O O . GLY A 1 98 ? -8.798 0.125 6.772 1.00 92.56 98 GLY A O 1
ATOM 818 N N . GLY A 1 99 ? -10.508 -0.384 8.140 1.00 91.69 99 GLY A N 1
ATOM 819 C CA . GLY A 1 99 ? -10.878 -1.643 7.489 1.00 91.69 99 GLY A CA 1
ATOM 820 C C . GLY A 1 99 ? -11.806 -1.493 6.281 1.00 91.69 99 GLY A C 1
ATOM 821 O O . GLY A 1 99 ? -11.900 -2.424 5.484 1.00 91.69 99 GLY A O 1
ATOM 822 N N . VAL A 1 100 ? -12.486 -0.353 6.134 1.00 92.25 100 VAL A N 1
ATOM 823 C CA . VAL A 1 100 ? -13.376 -0.079 4.995 1.00 92.25 100 VAL A CA 1
ATOM 824 C C . VAL A 1 100 ? -12.580 0.612 3.878 1.00 92.25 100 VAL A C 1
ATOM 826 O O . VAL A 1 100 ? -12.067 1.716 4.108 1.00 92.25 100 VAL A O 1
ATOM 829 N N . PRO A 1 101 ? -12.488 0.011 2.672 1.00 90.88 101 PRO A N 1
ATOM 830 C CA . PRO A 1 101 ? -11.854 0.642 1.517 1.00 90.88 101 PRO A CA 1
ATOM 831 C C . PRO A 1 101 ? -12.519 1.965 1.146 1.00 90.88 101 PRO A C 1
ATOM 833 O O . PRO A 1 101 ? -13.728 2.124 1.328 1.00 90.88 101 PRO A O 1
ATOM 836 N N . TYR A 1 102 ? -11.736 2.913 0.629 1.00 89.25 102 TYR A N 1
ATOM 837 C CA . TYR A 1 102 ? -12.186 4.292 0.428 1.00 89.25 102 TYR A CA 1
ATOM 838 C C . TYR A 1 102 ? -13.414 4.403 -0.487 1.00 89.25 102 TYR A C 1
ATOM 840 O O . TYR A 1 102 ? -14.313 5.194 -0.217 1.00 89.25 102 TYR A O 1
ATOM 848 N N . GLU A 1 103 ? -13.504 3.550 -1.504 1.00 87.00 103 GLU A N 1
ATOM 849 C CA . GLU A 1 103 ? -14.593 3.497 -2.485 1.00 87.00 103 GLU A CA 1
ATOM 850 C C . GLU A 1 103 ? -15.942 3.166 -1.839 1.00 87.00 103 GLU A C 1
ATOM 852 O O . GLU A 1 103 ? -16.974 3.679 -2.257 1.00 87.00 103 GLU A O 1
ATOM 857 N N . PHE A 1 104 ? -15.934 2.350 -0.781 1.00 89.94 104 PHE A N 1
ATOM 858 C CA . PHE A 1 104 ? -17.142 1.947 -0.061 1.00 89.94 104 PHE A CA 1
ATOM 859 C C . PHE A 1 104 ? -17.437 2.845 1.146 1.00 89.94 104 PHE A C 1
ATOM 861 O O . PHE A 1 104 ? -18.495 2.726 1.762 1.00 89.94 104 PHE A O 1
ATOM 868 N N . LYS A 1 105 ? -16.539 3.770 1.514 1.00 91.75 105 LYS A N 1
ATOM 869 C CA . LYS A 1 105 ? -16.710 4.584 2.730 1.00 91.75 105 LYS A CA 1
ATOM 870 C C . LYS A 1 105 ? -17.985 5.405 2.727 1.00 91.75 105 LYS A C 1
ATOM 872 O O . LYS A 1 105 ? -18.572 5.562 3.791 1.00 91.75 105 LYS A O 1
ATOM 877 N N . LYS A 1 106 ? -18.426 5.906 1.571 1.00 91.12 106 LYS A N 1
ATOM 878 C CA . LYS A 1 106 ? -19.621 6.753 1.496 1.00 91.12 106 LYS A CA 1
ATOM 879 C C . LYS A 1 106 ? -20.882 6.011 1.933 1.00 91.12 106 LYS A C 1
ATOM 881 O O . LYS A 1 106 ? -21.639 6.536 2.747 1.00 91.12 106 LYS A O 1
ATOM 886 N N . ASP A 1 107 ? -21.068 4.784 1.460 1.00 92.19 107 ASP A N 1
ATOM 887 C CA . ASP A 1 107 ? -22.229 3.961 1.812 1.00 92.19 107 ASP A CA 1
ATOM 888 C C . ASP A 1 107 ? -22.258 3.662 3.314 1.00 92.19 107 ASP A C 1
ATOM 890 O O . ASP A 1 107 ? -23.299 3.735 3.972 1.00 92.19 107 ASP A O 1
ATOM 894 N N . HIS A 1 108 ? -21.084 3.385 3.880 1.00 93.44 108 HIS A N 1
ATOM 895 C CA . HIS A 1 108 ? -20.914 3.143 5.306 1.00 93.44 108 HIS A CA 1
ATOM 896 C C . HIS A 1 108 ? -21.140 4.411 6.149 1.00 93.44 108 HIS A C 1
ATOM 898 O O . HIS A 1 108 ? -21.799 4.346 7.187 1.00 93.44 108 HIS A O 1
ATOM 904 N N . ASP A 1 109 ? -20.650 5.566 5.699 1.00 93.56 109 ASP A N 1
ATOM 905 C CA . ASP A 1 109 ? -20.844 6.868 6.348 1.00 93.56 109 ASP A CA 1
ATOM 906 C C . ASP A 1 109 ? -22.333 7.251 6.382 1.00 93.56 109 ASP A C 1
ATOM 908 O O . ASP A 1 109 ? -22.865 7.628 7.428 1.00 93.56 109 ASP A O 1
ATOM 912 N N . LEU A 1 110 ? -23.042 7.038 5.268 1.00 93.06 110 LEU A N 1
ATOM 913 C CA . LEU A 1 110 ? -24.482 7.266 5.160 1.00 93.06 110 LEU A CA 1
ATOM 914 C C . LEU A 1 110 ? -25.289 6.300 6.042 1.00 93.06 110 LEU A C 1
ATOM 916 O O . LEU A 1 110 ? -26.265 6.700 6.680 1.00 93.06 110 LEU A O 1
ATOM 920 N N . ALA A 1 111 ? -24.885 5.030 6.128 1.00 93.88 111 ALA A N 1
ATOM 921 C CA . ALA A 1 111 ? -25.506 4.072 7.039 1.00 93.88 111 ALA A CA 1
ATOM 922 C C . ALA A 1 111 ? -25.350 4.502 8.510 1.00 93.88 111 ALA A C 1
ATOM 924 O O . ALA A 1 111 ? -26.312 4.432 9.282 1.00 93.88 111 ALA A O 1
ATOM 925 N N . ILE A 1 112 ? -24.173 5.005 8.897 1.00 93.31 112 ILE A N 1
ATOM 926 C CA . ILE A 1 112 ? -23.948 5.580 10.230 1.00 93.31 112 ILE A CA 1
ATOM 927 C C . ILE A 1 112 ? -24.865 6.789 10.436 1.00 93.31 112 ILE A C 1
ATOM 929 O O . ILE A 1 112 ? -25.610 6.817 11.414 1.00 93.31 112 ILE A O 1
ATOM 933 N N . TYR A 1 113 ? -24.897 7.737 9.499 1.00 92.44 113 TYR A N 1
ATOM 934 C CA . TYR A 1 113 ? -25.772 8.911 9.565 1.00 92.44 113 TYR A CA 1
ATOM 935 C C . TYR A 1 113 ? -27.245 8.532 9.807 1.00 92.44 113 TYR A C 1
ATOM 937 O O . TYR A 1 113 ? -27.893 9.050 10.719 1.00 92.44 113 TYR A O 1
ATOM 945 N N . ASN A 1 114 ? -27.762 7.566 9.043 1.00 92.75 114 ASN A N 1
ATOM 946 C CA . ASN A 1 114 ? -29.155 7.126 9.128 1.00 92.75 114 ASN A CA 1
ATOM 947 C C . ASN A 1 114 ? -29.497 6.445 10.461 1.00 92.75 114 ASN A C 1
ATOM 949 O O . ASN A 1 114 ? -30.635 6.545 10.924 1.00 92.75 114 ASN A O 1
ATOM 953 N N . THR A 1 115 ? -28.528 5.785 11.101 1.00 94.56 115 THR A N 1
ATOM 954 C CA . THR A 1 115 ? -28.722 5.144 12.414 1.00 94.56 115 THR A CA 1
ATOM 955 C C . THR A 1 115 ? -28.562 6.107 13.591 1.00 94.56 115 THR A C 1
ATOM 957 O O . THR A 1 115 ? -29.066 5.823 14.680 1.00 94.56 115 THR A O 1
ATOM 960 N N . MET A 1 116 ? -27.908 7.256 13.394 1.00 93.12 116 MET A N 1
ATOM 961 C CA . MET A 1 116 ? -27.717 8.247 14.450 1.00 93.12 116 MET A CA 1
ATOM 962 C C . MET A 1 116 ? -29.031 8.973 14.788 1.00 93.12 116 MET A C 1
ATOM 964 O O . MET A 1 116 ? -29.767 9.373 13.877 1.00 93.12 116 MET A O 1
ATOM 968 N N . PRO A 1 117 ? -29.324 9.197 16.083 1.00 93.56 117 PRO A N 1
ATOM 969 C CA . PRO A 1 117 ? -30.395 10.090 16.514 1.00 93.56 117 PRO A CA 1
ATOM 970 C C . PRO A 1 117 ? -30.194 11.510 15.983 1.00 93.56 117 PRO A C 1
ATOM 972 O O . PRO A 1 117 ? -29.060 11.973 15.890 1.00 93.56 117 PRO A O 1
ATOM 975 N N . GLU A 1 118 ? -31.289 12.228 15.737 1.00 89.62 118 GLU A N 1
ATOM 976 C CA . GLU A 1 118 ? -31.282 13.584 15.165 1.00 89.62 118 GLU A CA 1
ATOM 977 C C . GLU A 1 118 ? -30.330 14.549 15.894 1.00 89.62 118 GLU A C 1
ATOM 979 O O . GLU A 1 118 ? -29.552 15.248 15.259 1.00 89.62 118 GLU A O 1
ATOM 984 N N . PHE A 1 119 ? -30.288 14.508 17.229 1.00 91.38 119 PHE A N 1
ATOM 985 C CA . PHE A 1 119 ? -29.418 15.380 18.030 1.00 91.38 119 PHE A CA 1
ATOM 986 C C . PHE A 1 119 ? -27.911 15.053 17.954 1.00 91.38 119 PHE A C 1
ATOM 988 O O . PHE A 1 119 ? -27.101 15.848 18.425 1.00 91.38 119 PHE A O 1
ATOM 995 N N . LEU A 1 120 ? -27.526 13.884 17.425 1.00 90.25 120 LEU A N 1
ATOM 996 C CA . LEU A 1 120 ? -26.128 13.481 17.190 1.00 90.25 120 LEU A CA 1
ATOM 997 C C . LEU A 1 120 ? -25.725 13.581 15.715 1.00 90.25 120 LEU A C 1
ATOM 999 O O . LEU A 1 120 ? -24.568 13.307 15.380 1.00 90.25 120 LEU A O 1
ATOM 1003 N N . ARG A 1 121 ? -26.660 13.929 14.826 1.00 91.00 121 ARG A N 1
ATOM 1004 C CA . ARG A 1 121 ? -26.351 14.129 13.412 1.00 91.00 121 ARG A CA 1
ATOM 1005 C C . ARG A 1 121 ? -25.600 15.445 13.220 1.00 91.00 121 ARG A C 1
ATOM 1007 O O . ARG A 1 121 ? -25.828 16.398 13.971 1.00 91.00 121 ARG A O 1
ATOM 1014 N N . PRO A 1 122 ? -24.684 15.508 12.241 1.00 90.19 122 PRO A N 1
ATOM 1015 C CA . PRO A 1 122 ? -24.082 16.768 11.859 1.00 90.19 122 PRO A CA 1
ATOM 1016 C C . PRO A 1 122 ? -25.159 17.770 11.430 1.00 90.19 122 PRO A C 1
ATOM 1018 O O . PRO A 1 122 ? -26.162 17.370 10.835 1.00 90.19 122 PRO A O 1
ATOM 1021 N N . PRO A 1 123 ? -24.941 19.064 11.704 1.00 87.44 123 PRO A N 1
ATOM 1022 C CA . PRO A 1 123 ? -25.749 20.129 11.131 1.00 87.44 123 PRO A CA 1
ATOM 1023 C C . PRO A 1 123 ? -25.793 20.040 9.597 1.00 87.44 123 PRO A C 1
ATOM 1025 O O . PRO A 1 123 ? -24.760 19.788 8.970 1.00 87.44 123 PRO A O 1
ATOM 1028 N N . GLU A 1 124 ? -26.965 20.274 9.000 1.00 83.62 124 GLU A N 1
ATOM 1029 C CA . GLU A 1 124 ? -27.177 20.191 7.541 1.00 83.62 124 GLU A CA 1
ATOM 1030 C C . GLU A 1 124 ? -26.283 21.160 6.747 1.00 83.62 124 GLU A C 1
ATOM 1032 O O . GLU A 1 124 ? -25.929 20.886 5.607 1.00 83.62 124 GLU A O 1
ATOM 1037 N N . ASP A 1 125 ? -25.844 22.269 7.352 1.00 84.50 125 ASP A N 1
ATOM 1038 C CA . ASP A 1 125 ? -24.911 23.221 6.737 1.00 84.50 125 ASP A CA 1
ATOM 1039 C C . ASP A 1 125 ? -23.473 22.689 6.630 1.00 84.50 125 ASP A C 1
ATOM 1041 O O . ASP A 1 125 ? -22.666 23.240 5.880 1.00 84.50 125 ASP A O 1
ATOM 1045 N N . ARG A 1 126 ? -23.126 21.639 7.384 1.00 83.19 126 ARG A N 1
ATOM 1046 C CA . ARG A 1 126 ? -21.766 21.076 7.437 1.00 83.19 126 ARG A CA 1
ATOM 1047 C C . ARG A 1 126 ? -21.630 19.714 6.784 1.00 83.19 126 ARG A C 1
ATOM 1049 O O . ARG A 1 126 ? -20.509 19.317 6.472 1.00 83.19 126 ARG A O 1
ATOM 1056 N N . PHE A 1 127 ? -22.732 18.995 6.620 1.00 86.12 127 PHE A N 1
ATOM 1057 C CA . PHE A 1 127 ? -22.742 17.688 5.990 1.00 86.12 127 PHE A CA 1
ATOM 1058 C C . PHE A 1 127 ? -24.008 17.521 5.168 1.00 86.12 127 PHE A C 1
ATOM 1060 O O . PHE A 1 127 ? -25.114 17.536 5.704 1.00 86.12 127 PHE A O 1
ATOM 1067 N N . ASP A 1 128 ? -23.804 17.307 3.875 1.00 86.19 128 ASP A N 1
ATOM 1068 C CA . ASP A 1 128 ? -24.861 16.970 2.938 1.00 86.19 128 ASP A CA 1
ATOM 1069 C C . ASP A 1 128 ? -24.797 15.460 2.632 1.00 86.19 128 ASP A C 1
ATOM 1071 O O . ASP A 1 128 ? -23.826 15.009 2.002 1.00 86.19 128 ASP A O 1
ATOM 1075 N N . PRO A 1 129 ? -25.801 14.666 3.053 1.00 83.56 129 PRO A N 1
ATOM 1076 C CA . PRO A 1 129 ? -25.868 13.236 2.770 1.00 83.56 129 PRO A CA 1
ATOM 1077 C C . PRO A 1 129 ? -25.846 12.896 1.274 1.00 83.56 129 PRO A C 1
ATOM 1079 O O . PRO A 1 129 ? -25.356 11.821 0.925 1.00 83.56 129 PRO A O 1
ATOM 1082 N N . GLU A 1 130 ? -26.326 13.794 0.408 1.00 84.81 130 GLU A N 1
ATOM 1083 C CA . GLU A 1 130 ? -26.386 13.608 -1.049 1.00 84.81 130 GLU A CA 1
ATOM 1084 C C . GLU A 1 130 ? -25.060 13.952 -1.749 1.00 84.81 130 GLU A C 1
ATOM 1086 O O . GLU A 1 130 ? -24.813 13.528 -2.878 1.00 84.81 130 GLU A O 1
ATOM 1091 N N . SER A 1 131 ? -24.167 14.672 -1.069 1.00 85.81 131 SER A N 1
ATOM 1092 C CA . SER A 1 131 ? -22.825 14.981 -1.569 1.00 85.81 131 SER A CA 1
ATOM 1093 C C . SER A 1 131 ? -21.849 13.809 -1.390 1.00 85.81 131 SER A C 1
ATOM 1095 O O . SER A 1 131 ? -22.038 12.959 -0.525 1.00 85.81 131 SER A O 1
ATOM 1097 N N . ASN A 1 132 ? -20.718 13.811 -2.105 1.00 83.00 132 ASN A N 1
ATOM 1098 C CA . ASN A 1 132 ? -19.623 12.842 -1.903 1.00 83.00 132 ASN A CA 1
ATOM 1099 C C . ASN A 1 132 ? -18.759 13.106 -0.649 1.00 83.00 132 ASN A C 1
ATOM 1101 O O . ASN A 1 132 ? -17.675 12.540 -0.514 1.00 83.00 132 ASN A O 1
ATOM 1105 N N . SER A 1 133 ? -19.200 13.968 0.271 1.00 87.31 133 SER A N 1
ATOM 1106 C CA . SER A 1 133 ? -18.471 14.219 1.516 1.00 87.31 133 SER A CA 1
ATOM 1107 C C . SER A 1 133 ? -18.646 13.079 2.530 1.00 87.31 133 SER A C 1
ATOM 1109 O O . SER A 1 133 ? -19.648 12.353 2.516 1.00 87.31 133 SER A O 1
ATOM 1111 N N . LEU A 1 134 ? -17.645 12.931 3.402 1.00 91.38 134 LEU A N 1
ATOM 1112 C CA . LEU A 1 134 ? -17.614 11.996 4.529 1.00 91.38 134 LEU A CA 1
ATOM 1113 C C . LEU A 1 134 ? -17.583 12.795 5.838 1.00 91.38 134 LEU A C 1
ATOM 1115 O O . LEU A 1 134 ? -16.895 13.817 5.909 1.00 91.38 134 LEU A O 1
ATOM 1119 N N . TRP A 1 135 ? -18.299 12.336 6.868 1.00 91.69 135 TRP A N 1
ATOM 1120 C CA . TRP A 1 135 ? -18.316 12.987 8.187 1.00 91.69 135 TRP A CA 1
ATOM 1121 C C . TRP A 1 135 ? -17.824 12.085 9.319 1.00 91.69 135 TRP A C 1
ATOM 1123 O O . TRP A 1 135 ? -17.108 12.524 10.220 1.00 91.69 135 TRP A O 1
ATOM 1133 N N . TYR A 1 136 ? -18.237 10.823 9.297 1.00 91.44 136 TYR A N 1
ATOM 1134 C CA . TYR A 1 136 ? -17.991 9.834 10.339 1.00 91.44 136 TYR A CA 1
ATOM 1135 C C . TYR A 1 136 ? -16.734 8.999 10.065 1.00 91.44 136 TYR A C 1
ATOM 1137 O O . TYR A 1 136 ? -16.070 8.555 11.008 1.00 91.44 136 TYR A O 1
ATOM 1145 N N . LEU A 1 137 ? -16.424 8.788 8.786 1.00 92.69 137 LEU A N 1
ATOM 1146 C CA . LEU A 1 137 ? -15.316 7.993 8.265 1.00 92.69 137 LEU A CA 1
ATOM 1147 C C . LEU A 1 137 ? -14.364 8.851 7.413 1.00 92.69 137 LEU A C 1
ATOM 1149 O O . LEU A 1 137 ? -14.644 10.005 7.102 1.00 92.69 137 LEU A O 1
ATOM 1153 N N . GLY A 1 138 ? -13.228 8.275 7.014 1.00 89.62 138 GLY A N 1
ATOM 1154 C CA . GLY A 1 138 ? -12.276 8.890 6.080 1.00 89.62 138 GLY A CA 1
ATOM 1155 C C . GLY A 1 138 ? -10.975 9.386 6.708 1.00 89.62 138 GLY A C 1
ATOM 1156 O O . GLY A 1 138 ? -10.184 10.023 6.019 1.00 89.62 138 GLY A O 1
ATOM 1157 N N . SER A 1 139 ? -10.719 9.083 7.984 1.00 88.31 139 SER A N 1
ATOM 1158 C CA . SER A 1 139 ? -9.420 9.367 8.615 1.00 88.31 139 SER A CA 1
ATOM 1159 C C . SER A 1 139 ? -8.349 8.362 8.187 1.00 88.31 139 SER A C 1
ATOM 1161 O O . SER A 1 139 ? -7.178 8.711 8.063 1.00 88.31 139 SER A O 1
ATOM 1163 N N . PHE A 1 140 ? -8.751 7.112 7.960 1.00 88.44 140 PHE A N 1
ATOM 1164 C CA . PHE A 1 140 ? -7.886 6.008 7.552 1.00 88.44 140 PHE A CA 1
ATOM 1165 C C . PHE A 1 140 ? -8.539 5.198 6.435 1.00 88.44 140 PHE A C 1
ATOM 1167 O O . PHE A 1 140 ? -9.745 5.276 6.244 1.00 88.44 140 PHE A O 1
ATOM 1174 N N . GLY A 1 141 ? -7.769 4.383 5.719 1.00 83.81 141 GLY A N 1
ATOM 1175 C CA . GLY A 1 141 ? -8.287 3.437 4.727 1.00 83.81 141 GLY A CA 1
ATOM 1176 C C . GLY A 1 141 ? -7.373 3.319 3.516 1.00 83.81 141 GLY A C 1
ATOM 1177 O O . GLY A 1 141 ? -6.608 4.233 3.211 1.00 83.81 141 GLY A O 1
ATOM 1178 N N . THR A 1 142 ? -7.449 2.182 2.834 1.00 83.44 142 THR A N 1
ATOM 1179 C CA . THR A 1 142 ? -6.786 1.970 1.543 1.00 83.44 142 THR A CA 1
ATOM 1180 C C . THR A 1 142 ? -7.788 2.146 0.411 1.00 83.44 142 THR A C 1
ATOM 1182 O O . THR A 1 142 ? -8.984 1.931 0.594 1.00 83.44 142 THR A O 1
ATOM 1185 N N . SER A 1 143 ? -7.294 2.529 -0.758 1.00 85.25 143 SER A N 1
ATOM 1186 C CA . SER A 1 143 ? -8.077 2.633 -1.988 1.00 85.25 143 SER A CA 1
ATOM 1187 C C . SER A 1 143 ? -7.639 1.522 -2.935 1.00 85.25 143 SER A C 1
ATOM 1189 O O . SER A 1 143 ? -6.481 1.090 -2.907 1.00 85.25 143 SER A O 1
ATOM 1191 N N . PHE A 1 144 ? -8.576 1.018 -3.725 1.00 84.00 144 PHE A N 1
ATOM 1192 C CA . PHE A 1 144 ? -8.281 0.123 -4.832 1.00 84.00 144 PHE A CA 1
ATOM 1193 C C . PHE A 1 144 ? -7.778 0.913 -6.046 1.00 84.00 144 PHE A C 1
ATOM 1195 O O . PHE A 1 144 ? -7.682 2.139 -6.043 1.00 84.00 144 PHE A O 1
ATOM 1202 N N . MET A 1 145 ? -7.426 0.189 -7.108 1.00 85.06 145 MET A N 1
ATOM 1203 C CA . MET A 1 145 ? -7.178 0.810 -8.404 1.00 85.06 145 MET A CA 1
ATOM 1204 C C . MET A 1 145 ? -8.431 1.583 -8.836 1.00 85.06 145 MET A C 1
ATOM 1206 O O . MET A 1 145 ? -9.521 1.014 -8.863 1.00 85.06 145 MET A O 1
ATOM 1210 N N . SER A 1 146 ? -8.268 2.864 -9.172 1.00 86.06 146 SER A N 1
ATOM 1211 C CA . SER A 1 146 ? -9.394 3.697 -9.596 1.00 86.06 146 SER A CA 1
ATOM 1212 C C . SER A 1 146 ? -9.994 3.207 -10.914 1.00 86.06 146 SER A C 1
ATOM 1214 O O . SER A 1 146 ? -9.295 2.629 -11.750 1.00 86.06 146 SER A O 1
ATOM 1216 N N . ASP A 1 147 ? -11.275 3.506 -11.139 1.00 84.81 147 ASP A N 1
ATOM 1217 C CA . ASP A 1 147 ? -12.001 3.085 -12.346 1.00 84.81 147 ASP A CA 1
ATOM 1218 C C . ASP A 1 147 ? -11.318 3.523 -13.644 1.00 84.81 147 ASP A C 1
ATOM 1220 O O . ASP A 1 147 ? -11.336 2.795 -14.633 1.00 84.81 147 ASP A O 1
ATOM 1224 N N . TYR A 1 148 ? -10.680 4.696 -13.643 1.00 89.06 148 TYR A N 1
ATOM 1225 C CA . TYR A 1 148 ? -9.922 5.190 -14.791 1.00 89.06 148 TYR A CA 1
ATOM 1226 C C . TYR A 1 148 ? -8.753 4.258 -15.147 1.00 89.06 148 TYR A C 1
ATOM 1228 O O . TYR A 1 148 ? -8.604 3.851 -16.299 1.00 89.06 148 TYR A O 1
ATOM 1236 N N . TRP A 1 149 ? -7.951 3.874 -14.149 1.00 91.19 149 TRP A N 1
ATOM 1237 C CA . TRP A 1 149 ? -6.851 2.928 -14.343 1.00 91.19 149 TRP A CA 1
ATOM 1238 C C . TRP A 1 149 ? -7.366 1.533 -14.696 1.00 91.19 149 TRP A C 1
ATOM 1240 O O . TRP A 1 149 ? -6.810 0.886 -15.583 1.00 91.19 149 TRP A O 1
ATOM 1250 N N . ALA A 1 150 ? -8.455 1.095 -14.058 1.00 92.44 150 ALA A N 1
ATOM 1251 C CA . ALA A 1 150 ? -9.080 -0.192 -14.333 1.00 92.44 150 ALA A CA 1
ATOM 1252 C C . ALA A 1 150 ? -9.521 -0.308 -15.795 1.00 92.44 150 ALA A C 1
ATOM 1254 O O . ALA A 1 150 ? -9.187 -1.287 -16.457 1.00 92.44 150 ALA A O 1
ATOM 1255 N N . GLN A 1 151 ? -10.198 0.715 -16.322 1.00 94.75 151 GLN A N 1
ATOM 1256 C CA . GLN A 1 151 ? -10.634 0.756 -17.718 1.00 94.75 151 GLN A CA 1
ATOM 1257 C C . GLN A 1 151 ? -9.456 0.710 -18.693 1.00 94.75 151 GLN A C 1
ATOM 1259 O O . GLN A 1 151 ? -9.504 -0.047 -19.660 1.00 94.75 151 GLN A O 1
ATOM 1264 N N . GLY A 1 152 ? -8.383 1.464 -18.428 1.00 94.69 152 GLY A N 1
ATOM 1265 C CA . GLY A 1 152 ? -7.172 1.424 -19.252 1.00 94.69 152 GLY A CA 1
ATOM 1266 C C . GLY A 1 152 ? -6.514 0.041 -19.266 1.00 94.69 152 GLY A C 1
ATOM 1267 O O . GLY A 1 152 ? -6.146 -0.462 -20.325 1.00 94.69 152 GLY A O 1
ATOM 1268 N N . MET A 1 153 ? -6.431 -0.613 -18.105 1.00 95.44 153 MET A N 1
ATOM 1269 C CA . MET A 1 153 ? -5.871 -1.962 -17.995 1.00 95.44 153 MET A CA 1
ATOM 1270 C C . MET A 1 153 ? -6.773 -3.027 -18.633 1.00 95.44 153 MET A C 1
ATOM 1272 O O . MET A 1 153 ? -6.266 -3.965 -19.238 1.00 95.44 153 MET A O 1
ATOM 1276 N N . TRP A 1 154 ? -8.099 -2.898 -18.555 1.00 95.94 154 TRP A N 1
ATOM 1277 C CA . TRP A 1 154 ? -9.016 -3.795 -19.269 1.00 95.94 154 TRP A CA 1
ATOM 1278 C C . TRP A 1 154 ? -8.931 -3.620 -20.780 1.00 95.94 154 TRP A C 1
ATOM 1280 O O . TRP A 1 154 ? -8.900 -4.609 -21.501 1.00 95.94 154 TRP A O 1
ATOM 1290 N N . TRP A 1 155 ? -8.815 -2.381 -21.258 1.00 95.81 155 TRP A N 1
ATOM 1291 C CA . TRP A 1 155 ? -8.559 -2.136 -22.671 1.00 95.81 155 TRP A CA 1
ATOM 1292 C C . TRP A 1 155 ? -7.242 -2.781 -23.119 1.00 95.81 155 TRP A C 1
ATOM 1294 O O . TRP A 1 155 ? -7.218 -3.434 -24.161 1.00 95.81 155 TRP A O 1
ATOM 1304 N N . LEU A 1 156 ? -6.175 -2.649 -22.319 1.00 95.81 156 LEU A N 1
ATOM 1305 C CA . LEU A 1 156 ? -4.880 -3.270 -22.603 1.00 95.81 156 LEU A CA 1
ATOM 1306 C C . LEU A 1 156 ? -5.001 -4.797 -22.657 1.00 95.81 156 LEU A C 1
ATOM 1308 O O . LEU A 1 156 ? -4.528 -5.404 -23.606 1.00 95.81 156 LEU A O 1
ATOM 1312 N N . ARG A 1 157 ? -5.710 -5.411 -21.703 1.00 96.06 157 ARG A N 1
ATOM 1313 C CA . ARG A 1 157 ? -5.999 -6.856 -21.687 1.00 96.06 157 ARG A CA 1
ATOM 1314 C C . ARG A 1 157 ? -6.633 -7.360 -22.977 1.00 96.06 157 ARG A C 1
ATOM 1316 O O . ARG A 1 157 ? -6.360 -8.490 -23.375 1.00 96.06 157 ARG A O 1
ATOM 1323 N N . ASP A 1 158 ? -7.481 -6.550 -23.600 1.00 96.56 158 ASP A N 1
ATOM 1324 C CA . ASP A 1 158 ? -8.179 -6.929 -24.825 1.00 96.56 158 ASP A CA 1
ATOM 1325 C C . ASP A 1 158 ? -7.288 -6.847 -26.083 1.00 96.56 158 ASP A C 1
ATOM 1327 O O . ASP A 1 158 ? -7.687 -7.329 -27.149 1.00 96.56 158 ASP A O 1
ATOM 1331 N N . GLN A 1 159 ? -6.074 -6.295 -25.965 1.00 96.00 159 GLN A N 1
ATOM 1332 C CA . GLN A 1 159 ? -5.080 -6.251 -27.039 1.00 96.00 159 GLN A CA 1
ATOM 1333 C C . GLN A 1 159 ? -4.287 -7.561 -27.131 1.00 96.00 159 GLN A C 1
ATOM 1335 O O . GLN A 1 159 ? -4.201 -8.330 -26.177 1.00 96.00 159 GLN A O 1
ATOM 1340 N N . ASP A 1 160 ? -3.743 -7.837 -28.319 1.00 96.25 160 ASP A N 1
ATOM 1341 C CA . ASP A 1 160 ? -2.794 -8.932 -28.574 1.00 96.25 160 ASP A CA 1
ATOM 1342 C C . ASP A 1 160 ? -3.241 -10.331 -28.109 1.00 96.25 160 ASP A C 1
ATOM 1344 O O . ASP A 1 160 ? -2.443 -11.251 -27.960 1.00 96.25 160 ASP A O 1
ATOM 1348 N N . ASN A 1 161 ? -4.556 -10.546 -27.999 1.00 94.88 161 ASN A N 1
ATOM 1349 C CA . ASN A 1 161 ? -5.166 -11.808 -27.565 1.00 94.88 161 ASN A CA 1
ATOM 1350 C C . ASN A 1 161 ? -4.918 -13.010 -28.491 1.00 94.88 161 ASN A C 1
ATOM 1352 O O . ASN A 1 161 ? -5.284 -14.136 -28.165 1.00 94.88 161 ASN A O 1
ATOM 1356 N N . HIS A 1 162 ? -4.309 -12.772 -29.651 1.00 95.88 162 HIS A N 1
ATOM 1357 C CA . HIS A 1 162 ? -3.847 -13.815 -30.558 1.00 95.88 162 HIS A CA 1
ATOM 1358 C C . HIS A 1 162 ? -2.491 -14.412 -30.136 1.00 95.88 162 HIS A C 1
ATOM 1360 O O . HIS A 1 162 ? -2.088 -15.429 -30.700 1.00 95.88 162 HIS A O 1
ATOM 1366 N N . LEU A 1 163 ? -1.809 -13.805 -29.157 1.00 96.06 163 LEU A N 1
ATOM 1367 C CA . LEU A 1 163 ? -0.541 -14.254 -28.587 1.00 96.06 163 LEU A CA 1
ATOM 1368 C C . LEU A 1 163 ? -0.733 -14.758 -27.141 1.00 96.06 163 LEU A C 1
ATOM 1370 O O . LEU A 1 163 ? -1.563 -14.205 -26.400 1.00 96.06 163 LEU A O 1
ATOM 1374 N N . PRO A 1 164 ? 0.041 -15.776 -26.717 1.00 95.00 164 PRO A N 1
ATOM 1375 C CA . PRO A 1 164 ? 0.231 -16.095 -25.300 1.00 95.00 164 PRO A CA 1
ATOM 1376 C C . PRO A 1 164 ? 0.690 -14.863 -24.511 1.00 95.00 164 PRO A C 1
ATOM 1378 O O . PRO A 1 164 ? 1.382 -14.014 -25.067 1.00 95.00 164 PRO A O 1
ATOM 1381 N N . GLU A 1 165 ? 0.318 -14.756 -23.232 1.00 91.25 165 GLU A N 1
ATOM 1382 C CA . GLU A 1 165 ? 0.614 -13.579 -22.395 1.00 91.25 165 GLU A CA 1
ATOM 1383 C C . GLU A 1 165 ? 2.107 -13.231 -22.366 1.00 91.25 165 GLU A C 1
ATOM 1385 O O . GLU A 1 165 ? 2.470 -12.062 -22.453 1.00 91.25 165 GLU A O 1
ATOM 1390 N N . GLU A 1 166 ? 2.973 -14.239 -22.298 1.00 92.12 166 GLU A N 1
ATOM 1391 C CA . GLU A 1 166 ? 4.428 -14.100 -22.296 1.00 92.12 166 GLU A CA 1
ATOM 1392 C C . GLU A 1 166 ? 5.007 -13.508 -23.590 1.00 92.12 166 GLU A C 1
ATOM 1394 O O . GLU A 1 166 ? 6.067 -12.883 -23.548 1.00 92.12 166 GLU A O 1
ATOM 1399 N N . ASP A 1 167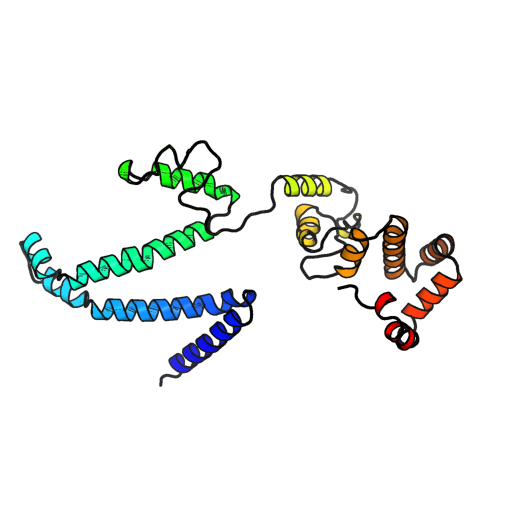 ? 4.302 -13.670 -24.711 1.00 93.75 167 ASP A N 1
ATOM 1400 C CA . ASP A 1 167 ? 4.739 -13.235 -26.039 1.00 93.75 167 ASP A CA 1
ATOM 1401 C C . ASP A 1 167 ? 4.106 -11.898 -26.459 1.00 93.75 167 ASP A C 1
ATOM 1403 O O . ASP A 1 167 ? 4.433 -11.354 -27.518 1.00 93.75 167 ASP A O 1
ATOM 1407 N N . ARG A 1 168 ? 3.196 -11.345 -25.647 1.00 95.44 168 ARG A N 1
ATOM 1408 C CA . ARG A 1 168 ? 2.581 -10.041 -25.915 1.00 95.44 168 ARG A CA 1
ATOM 1409 C C . ARG A 1 168 ? 3.598 -8.905 -25.759 1.00 95.44 168 ARG A C 1
ATOM 1411 O O . ARG A 1 168 ? 4.539 -9.017 -24.969 1.00 95.44 168 ARG A O 1
ATOM 1418 N N . PRO A 1 169 ? 3.409 -7.772 -26.461 1.00 93.31 169 PRO A N 1
ATOM 1419 C CA . PRO A 1 169 ? 4.274 -6.610 -26.306 1.00 93.31 169 PRO A CA 1
ATOM 1420 C C . PRO A 1 169 ? 4.365 -6.149 -24.847 1.00 93.31 169 PRO A C 1
ATOM 1422 O O . PRO A 1 169 ? 3.357 -5.932 -24.179 1.00 93.31 169 PRO A O 1
ATOM 1425 N N . ALA A 1 170 ? 5.587 -5.975 -24.345 1.00 91.25 170 ALA A N 1
ATOM 1426 C CA . ALA A 1 170 ? 5.782 -5.493 -22.986 1.00 91.25 170 ALA A CA 1
ATOM 1427 C C . ALA A 1 170 ? 5.367 -4.019 -22.857 1.00 91.25 170 ALA A C 1
ATOM 1429 O O . ALA A 1 170 ? 5.764 -3.173 -23.661 1.00 91.25 170 ALA A O 1
ATOM 1430 N N . PHE A 1 171 ? 4.622 -3.697 -21.805 1.00 92.62 171 PHE A N 1
ATOM 1431 C CA . PHE A 1 171 ? 4.227 -2.335 -21.476 1.00 92.62 171 PHE A CA 1
ATOM 1432 C C . PHE A 1 171 ? 5.330 -1.627 -20.679 1.00 92.62 171 PHE A C 1
ATOM 1434 O O . PHE A 1 171 ? 5.874 -2.172 -19.714 1.00 92.62 171 PHE A O 1
ATOM 1441 N N . ILE A 1 172 ? 5.661 -0.394 -21.068 1.00 93.75 172 ILE A N 1
ATOM 1442 C CA . ILE A 1 172 ? 6.605 0.455 -20.334 1.00 93.75 172 ILE A CA 1
ATOM 1443 C C . ILE A 1 172 ? 5.807 1.479 -19.531 1.00 93.75 172 ILE A C 1
ATOM 1445 O O . ILE A 1 172 ? 5.172 2.372 -20.088 1.00 93.75 172 ILE A O 1
ATOM 1449 N N . SER A 1 173 ? 5.882 1.371 -18.209 1.00 94.00 173 SER A N 1
ATOM 1450 C CA . SER A 1 173 ? 5.316 2.331 -17.266 1.00 94.00 173 SER A CA 1
ATOM 1451 C C . SER A 1 173 ? 6.253 2.541 -16.088 1.00 94.00 173 SER A C 1
ATOM 1453 O O . SER A 1 173 ? 7.241 1.825 -15.922 1.00 94.00 173 SER A O 1
ATOM 1455 N N . TRP A 1 174 ? 5.912 3.497 -15.227 1.00 94.75 174 TRP A N 1
ATOM 1456 C CA . TRP A 1 174 ? 6.549 3.586 -13.920 1.00 94.75 174 TRP A CA 1
ATOM 1457 C C . TRP A 1 174 ? 6.361 2.278 -13.131 1.00 94.75 174 TRP A C 1
ATOM 1459 O O . TRP A 1 174 ? 5.356 1.578 -13.305 1.00 94.75 174 TRP A O 1
ATOM 1469 N N . TRP A 1 175 ? 7.343 1.945 -12.293 1.00 94.75 175 TRP A N 1
ATOM 1470 C CA . TRP A 1 175 ? 7.481 0.629 -11.661 1.00 94.75 175 TRP A CA 1
ATOM 1471 C C . TRP A 1 175 ? 6.314 0.280 -10.721 1.00 94.75 175 TRP A C 1
ATOM 1473 O O . TRP A 1 175 ? 5.925 -0.885 -10.637 1.00 94.75 175 TRP A O 1
ATOM 1483 N N . ASP A 1 176 ? 5.681 1.284 -10.103 1.00 93.06 176 ASP A N 1
ATOM 1484 C CA . ASP A 1 176 ? 4.485 1.140 -9.260 1.00 93.06 176 ASP A CA 1
ATOM 1485 C C . ASP A 1 176 ? 3.326 0.404 -9.962 1.00 93.06 176 ASP A C 1
ATOM 1487 O O . ASP A 1 176 ? 2.503 -0.227 -9.295 1.00 93.06 176 ASP A O 1
ATOM 1491 N N . TYR A 1 177 ? 3.252 0.460 -11.296 1.00 93.50 177 TYR A N 1
ATOM 1492 C CA . TYR A 1 177 ? 2.133 -0.081 -12.076 1.00 93.50 177 TYR A CA 1
ATOM 1493 C C . TYR A 1 177 ? 2.401 -1.464 -12.683 1.00 93.50 177 TYR A C 1
ATOM 1495 O O . TYR A 1 177 ? 1.507 -2.036 -13.311 1.00 93.50 177 TYR A O 1
ATOM 1503 N N . GLY A 1 178 ? 3.594 -2.038 -12.499 1.00 94.75 178 GLY A N 1
ATOM 1504 C CA . GLY A 1 178 ? 3.971 -3.280 -13.178 1.00 94.75 178 GLY A CA 1
ATOM 1505 C C . GLY A 1 178 ? 3.076 -4.469 -12.823 1.00 94.75 178 GLY A C 1
ATOM 1506 O O . GLY A 1 178 ? 2.650 -5.212 -13.704 1.00 94.75 178 GLY A O 1
ATOM 1507 N N . HIS A 1 179 ? 2.700 -4.628 -11.551 1.00 94.62 179 HIS A N 1
ATOM 1508 C CA . HIS A 1 179 ? 1.758 -5.676 -11.146 1.00 94.62 179 HIS A CA 1
ATOM 1509 C C . HIS A 1 179 ? 0.352 -5.467 -11.708 1.00 94.62 179 HIS A C 1
ATOM 1511 O O . HIS A 1 179 ? -0.329 -6.449 -11.994 1.00 94.62 179 HIS A O 1
ATOM 1517 N N . TRP A 1 180 ? -0.095 -4.222 -11.888 1.00 94.44 180 TRP A N 1
ATOM 1518 C CA . TRP A 1 180 ? -1.385 -3.955 -12.528 1.00 94.44 180 TRP A CA 1
ATOM 1519 C C . TRP A 1 180 ? -1.342 -4.320 -14.006 1.00 94.44 180 TRP A C 1
ATOM 1521 O O . TRP A 1 180 ? -2.278 -4.946 -14.494 1.00 94.44 180 TRP A O 1
ATOM 1531 N N . CYS A 1 181 ? -0.241 -4.016 -14.693 1.00 94.69 181 CYS A N 1
ATOM 1532 C CA . CYS A 1 181 ? -0.049 -4.411 -16.083 1.00 94.69 181 CYS A CA 1
ATOM 1533 C C . CYS A 1 181 ? -0.075 -5.934 -16.256 1.00 94.69 181 CYS A C 1
ATOM 1535 O O . CYS A 1 181 ? -0.818 -6.445 -17.086 1.00 94.69 181 CYS A O 1
ATOM 1537 N N . VAL A 1 182 ? 0.669 -6.672 -15.431 1.00 94.81 182 VAL A N 1
ATOM 1538 C CA . VAL A 1 182 ? 0.720 -8.137 -15.544 1.00 94.81 182 VAL A CA 1
ATOM 1539 C C . VAL A 1 182 ? -0.609 -8.770 -15.122 1.00 94.81 182 VAL A C 1
ATOM 1541 O O . VAL A 1 182 ? -1.189 -9.556 -15.860 1.00 94.81 182 VAL A O 1
ATOM 1544 N N . ASN A 1 183 ? -1.143 -8.409 -13.952 1.00 94.75 183 ASN A N 1
ATOM 1545 C CA . ASN A 1 183 ? -2.338 -9.058 -13.406 1.00 94.75 183 ASN A CA 1
ATOM 1546 C C . ASN A 1 183 ? -3.622 -8.587 -14.103 1.00 94.75 183 ASN A C 1
ATOM 1548 O O . ASN A 1 183 ? -4.438 -9.394 -14.544 1.00 94.75 183 ASN A O 1
ATOM 1552 N N . VAL A 1 184 ? -3.81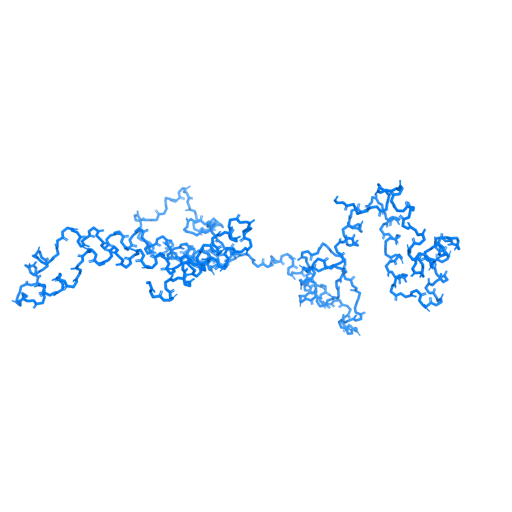3 -7.275 -14.234 1.00 94.88 184 VAL A N 1
ATOM 1553 C CA . VAL A 1 184 ? -5.030 -6.723 -14.836 1.00 94.88 184 VAL A CA 1
ATOM 1554 C C . VAL A 1 184 ? -4.869 -6.586 -16.343 1.00 94.88 184 VAL A C 1
ATOM 1556 O O . VAL A 1 184 ? -5.724 -7.083 -17.069 1.00 94.88 184 VAL A O 1
ATOM 1559 N N . GLY A 1 185 ? -3.785 -5.970 -16.805 1.00 95.44 185 GLY A N 1
ATOM 1560 C CA . GLY A 1 185 ? -3.515 -5.740 -18.225 1.00 95.44 185 GLY A CA 1
ATOM 1561 C C . GLY A 1 185 ? -3.156 -6.989 -19.029 1.00 95.44 185 GLY A C 1
ATOM 1562 O O . GLY A 1 185 ? -3.231 -6.932 -20.248 1.00 95.44 185 GLY A O 1
ATOM 1563 N N . GLN A 1 186 ? -2.807 -8.114 -18.389 1.00 96.44 186 GLN A N 1
ATOM 1564 C CA . GLN A 1 186 ? -2.440 -9.373 -19.061 1.00 96.44 186 GLN A CA 1
ATOM 1565 C C . GLN A 1 186 ? -1.346 -9.170 -20.129 1.00 96.44 186 GLN A C 1
ATOM 1567 O O . GLN A 1 186 ? -1.406 -9.749 -21.214 1.00 96.44 186 GLN A O 1
ATOM 1572 N N . HIS A 1 187 ? -0.395 -8.277 -19.838 1.00 97.00 187 HIS A N 1
ATOM 1573 C CA . HIS A 1 187 ? 0.760 -7.964 -20.678 1.00 97.00 187 HIS A CA 1
ATOM 1574 C C . HIS A 1 187 ? 2.037 -7.969 -19.825 1.00 97.00 187 HIS A C 1
ATOM 1576 O O . HIS A 1 187 ? 1.992 -7.542 -18.661 1.00 97.00 187 HIS A O 1
ATOM 1582 N N . PRO A 1 188 ? 3.188 -8.398 -20.376 1.00 95.19 188 PRO A N 1
ATOM 1583 C CA . PRO A 1 188 ? 4.474 -8.264 -19.704 1.00 95.19 188 PRO A CA 1
ATOM 1584 C C . PRO A 1 188 ? 4.772 -6.794 -19.394 1.00 95.19 188 PRO A C 1
ATOM 1586 O O . PRO A 1 188 ? 4.296 -5.894 -20.082 1.00 95.19 188 PRO A O 1
ATOM 1589 N N . THR A 1 189 ? 5.587 -6.533 -18.374 1.00 94.19 189 THR A N 1
ATOM 1590 C CA . THR A 1 189 ? 5.987 -5.169 -17.998 1.00 94.19 189 THR A CA 1
ATOM 1591 C C . THR A 1 189 ? 7.498 -5.003 -18.074 1.00 94.19 189 THR A C 1
ATOM 1593 O O . THR A 1 189 ? 8.252 -5.921 -17.751 1.00 94.19 189 THR A O 1
ATOM 1596 N N . ALA A 1 190 ? 7.956 -3.822 -18.487 1.00 92.69 190 ALA A N 1
ATOM 1597 C CA . ALA A 1 190 ? 9.378 -3.489 -18.503 1.00 92.69 190 ALA A CA 1
ATOM 1598 C C . ALA A 1 190 ? 9.942 -3.164 -17.109 1.00 92.69 190 ALA A C 1
ATOM 1600 O O . ALA A 1 190 ? 11.150 -3.301 -16.903 1.00 92.69 190 ALA A O 1
ATOM 1601 N N . ALA A 1 191 ? 9.082 -2.745 -16.174 1.00 94.88 191 ALA A N 1
ATOM 1602 C CA . ALA A 1 191 ? 9.433 -2.498 -14.778 1.00 94.88 191 ALA A CA 1
ATOM 1603 C C . ALA A 1 191 ? 8.319 -2.937 -13.818 1.00 94.88 191 ALA A C 1
ATOM 1605 O O . ALA A 1 191 ? 7.140 -2.910 -14.179 1.00 94.88 191 ALA A O 1
ATOM 1606 N N . ASP A 1 192 ? 8.676 -3.339 -12.597 1.00 94.88 192 ASP A N 1
ATOM 1607 C CA . ASP A 1 192 ? 7.719 -3.888 -11.629 1.00 94.88 192 ASP A CA 1
ATOM 1608 C C . ASP A 1 192 ? 7.875 -3.373 -10.191 1.00 94.88 192 ASP A C 1
ATOM 1610 O O . ASP A 1 192 ? 8.848 -2.717 -9.817 1.00 94.88 192 ASP A O 1
ATOM 1614 N N . ASN A 1 193 ? 6.890 -3.717 -9.358 1.00 95.12 193 ASN A N 1
ATOM 1615 C CA . ASN A 1 193 ? 6.802 -3.323 -7.955 1.00 95.12 193 ASN A CA 1
ATOM 1616 C C . ASN A 1 193 ? 7.944 -3.862 -7.071 1.00 95.12 193 ASN A C 1
ATOM 1618 O O . ASN A 1 193 ? 8.090 -3.406 -5.936 1.00 95.12 193 ASN A O 1
ATOM 1622 N N . PHE A 1 194 ? 8.759 -4.802 -7.562 1.00 95.00 194 PHE A N 1
ATOM 1623 C CA . PHE A 1 194 ? 9.981 -5.256 -6.893 1.00 95.00 194 PHE A CA 1
ATOM 1624 C C . PHE A 1 194 ? 11.200 -4.395 -7.238 1.00 95.00 194 PHE A C 1
ATOM 1626 O O . PHE A 1 194 ? 12.304 -4.725 -6.811 1.00 95.00 194 PHE A O 1
ATOM 1633 N N . GLN A 1 195 ? 10.997 -3.283 -7.953 1.00 91.88 195 GLN A N 1
ATOM 1634 C CA . GLN A 1 195 ? 12.036 -2.376 -8.444 1.00 91.88 195 GLN A CA 1
ATOM 1635 C C . GLN A 1 195 ? 12.914 -3.001 -9.533 1.00 91.88 195 GLN A C 1
ATOM 1637 O O . GLN A 1 195 ? 14.002 -2.505 -9.815 1.00 91.88 195 GLN A O 1
ATOM 1642 N N . ASN A 1 196 ? 12.442 -4.059 -10.198 1.00 91.44 196 ASN A N 1
ATOM 1643 C CA . ASN A 1 196 ? 13.129 -4.562 -11.380 1.00 91.44 196 ASN A CA 1
ATOM 1644 C C . ASN A 1 196 ? 12.913 -3.590 -12.541 1.00 91.44 196 ASN A C 1
ATOM 1646 O O . ASN A 1 196 ? 11.786 -3.165 -12.790 1.00 91.44 196 ASN A O 1
ATOM 1650 N N . GLY A 1 197 ? 13.979 -3.259 -13.271 1.00 89.50 197 GLY A N 1
ATOM 1651 C CA . GLY A 1 197 ? 13.892 -2.447 -14.490 1.00 89.50 197 GLY A CA 1
ATOM 1652 C C . GLY A 1 197 ? 13.528 -0.976 -14.264 1.00 89.50 197 GLY A C 1
ATOM 1653 O O . GLY A 1 197 ? 13.237 -0.277 -15.238 1.00 89.50 197 GLY A O 1
ATOM 1654 N N . VAL A 1 198 ? 13.560 -0.493 -13.015 1.00 91.88 198 VAL A N 1
ATOM 1655 C CA . VAL A 1 198 ? 13.222 0.895 -12.661 1.00 91.88 198 VAL A CA 1
ATOM 1656 C C . VAL A 1 198 ? 14.119 1.900 -13.376 1.00 91.88 198 VAL A C 1
ATOM 1658 O O . VAL A 1 198 ? 13.639 2.927 -13.847 1.00 91.88 198 VAL A O 1
ATOM 1661 N N . GLU A 1 199 ? 15.398 1.581 -13.546 1.00 88.94 199 GLU A N 1
ATOM 1662 C CA . GLU A 1 199 ? 16.361 2.445 -14.216 1.00 88.94 199 GLU A CA 1
ATOM 1663 C C . GLU A 1 199 ? 16.040 2.559 -15.706 1.00 88.94 199 GLU A C 1
ATOM 1665 O O . GLU A 1 199 ? 16.109 3.643 -16.277 1.00 88.94 199 GLU A O 1
ATOM 1670 N N . PHE A 1 200 ? 15.652 1.455 -16.351 1.00 89.88 200 PHE A N 1
ATOM 1671 C CA . PHE A 1 200 ? 15.272 1.470 -17.762 1.00 89.88 200 PHE A CA 1
ATOM 1672 C C . PHE A 1 200 ? 13.977 2.257 -17.976 1.00 89.88 200 PHE A C 1
ATOM 1674 O O . PHE A 1 200 ? 13.958 3.193 -18.775 1.00 89.88 200 PHE A O 1
ATOM 1681 N N . ALA A 1 201 ? 12.913 1.913 -17.244 1.00 92.94 201 ALA A N 1
ATOM 1682 C CA . ALA A 1 201 ? 11.627 2.587 -17.380 1.00 92.94 201 ALA A CA 1
ATOM 1683 C C . ALA A 1 201 ? 11.717 4.069 -16.990 1.00 92.94 201 ALA A C 1
ATOM 1685 O O . ALA A 1 201 ? 11.174 4.922 -17.688 1.00 92.94 201 ALA A O 1
ATOM 1686 N N . GLY A 1 202 ? 12.454 4.393 -15.925 1.00 91.88 202 GLY A N 1
ATOM 1687 C CA . GLY A 1 202 ? 12.678 5.766 -15.489 1.00 91.88 202 GLY A CA 1
ATOM 1688 C C . GLY A 1 202 ? 13.452 6.590 -16.510 1.00 91.88 202 GLY A C 1
ATOM 1689 O O . GLY A 1 202 ? 13.003 7.677 -16.870 1.00 91.88 202 GLY A O 1
ATOM 1690 N N . ASN A 1 203 ? 14.553 6.063 -17.052 1.00 90.69 203 ASN A N 1
ATOM 1691 C CA . ASN A 1 203 ? 15.303 6.751 -18.106 1.00 90.69 203 ASN A CA 1
ATOM 1692 C C . ASN A 1 203 ? 14.480 6.909 -19.392 1.00 90.69 203 ASN A C 1
ATOM 1694 O O . ASN A 1 203 ? 14.585 7.942 -20.046 1.00 90.69 203 ASN A O 1
ATOM 1698 N N . PHE A 1 204 ? 13.643 5.928 -19.746 1.00 93.19 204 PHE A N 1
ATOM 1699 C CA . PHE A 1 204 ? 12.773 6.019 -20.921 1.00 93.19 204 PHE A CA 1
ATOM 1700 C C . PHE A 1 204 ? 11.712 7.115 -20.754 1.00 93.19 204 PHE A C 1
ATOM 1702 O O . PHE A 1 204 ? 11.553 7.957 -21.632 1.00 93.19 204 PHE A O 1
ATOM 1709 N N . ILE A 1 205 ? 11.025 7.149 -19.607 1.00 92.94 205 ILE A N 1
ATOM 1710 C CA . ILE A 1 205 ? 9.972 8.135 -19.312 1.00 92.94 205 ILE A CA 1
ATOM 1711 C C . ILE A 1 205 ? 10.546 9.555 -19.175 1.00 92.94 205 ILE A C 1
ATOM 1713 O O . ILE A 1 205 ? 9.876 10.525 -19.520 1.00 92.94 205 ILE A O 1
ATOM 1717 N N . THR A 1 206 ? 11.778 9.689 -18.679 1.00 92.56 206 THR A N 1
ATOM 1718 C CA . THR A 1 206 ? 12.448 10.988 -18.466 1.00 92.56 206 THR A CA 1
ATOM 1719 C C . THR A 1 206 ? 13.371 11.410 -19.615 1.00 92.56 206 THR A C 1
ATOM 1721 O O . THR A 1 206 ? 14.041 12.448 -19.524 1.00 92.56 206 THR A O 1
ATOM 1724 N N . ALA A 1 207 ? 13.405 10.639 -20.706 1.00 92.69 207 ALA A N 1
ATOM 1725 C CA . ALA A 1 207 ? 14.184 10.953 -21.895 1.00 92.69 207 ALA A CA 1
ATOM 1726 C C . ALA A 1 207 ? 13.829 12.355 -22.422 1.00 92.69 207 ALA A C 1
ATOM 1728 O O . ALA A 1 207 ? 12.662 12.729 -22.517 1.00 92.69 207 ALA A O 1
ATOM 1729 N N . GLN A 1 208 ? 14.847 13.148 -22.767 1.00 92.06 208 GLN A N 1
ATOM 1730 C CA . GLN A 1 208 ? 14.659 14.543 -23.194 1.00 92.06 208 GLN A CA 1
ATOM 1731 C C . GLN A 1 208 ? 14.210 14.665 -24.658 1.00 92.06 208 GLN A C 1
ATOM 1733 O O . GLN A 1 208 ? 13.858 15.752 -25.117 1.00 92.06 208 GLN A O 1
ATOM 1738 N N . GLY A 1 209 ? 14.206 13.554 -25.393 1.00 92.69 209 GLY A N 1
ATOM 1739 C CA . GLY A 1 209 ? 13.732 13.483 -26.762 1.00 92.69 209 GLY A CA 1
ATOM 1740 C C . GLY A 1 209 ? 13.512 12.046 -27.220 1.00 92.69 209 GLY A C 1
ATOM 1741 O O . GLY A 1 209 ? 13.991 11.088 -26.613 1.00 92.69 209 GLY A O 1
ATOM 1742 N N . GLU A 1 210 ? 12.801 11.910 -28.334 1.00 92.75 210 GLU A N 1
ATOM 1743 C CA . GLU A 1 210 ? 12.435 10.615 -28.913 1.00 92.75 210 GLU A CA 1
ATOM 1744 C C . GLU A 1 210 ? 13.661 9.780 -29.309 1.00 92.75 210 GLU A C 1
ATOM 1746 O O . GLU A 1 210 ? 13.677 8.570 -29.113 1.00 92.75 210 GLU A O 1
ATOM 1751 N N . ASN A 1 211 ? 14.731 10.424 -29.786 1.00 90.06 211 ASN A N 1
ATOM 1752 C CA . ASN A 1 211 ? 15.976 9.734 -30.131 1.00 90.06 211 ASN A CA 1
ATOM 1753 C C . ASN A 1 211 ? 16.627 9.058 -28.914 1.00 90.06 211 ASN A C 1
ATOM 1755 O O . ASN A 1 211 ? 17.121 7.939 -29.039 1.00 90.06 211 ASN A O 1
ATOM 1759 N N . ASP A 1 212 ? 16.587 9.697 -27.741 1.00 88.38 212 ASP A N 1
ATOM 1760 C CA . ASP A 1 212 ? 17.143 9.133 -26.506 1.00 88.38 212 ASP A CA 1
ATOM 1761 C C . ASP A 1 212 ? 16.290 7.951 -26.019 1.00 88.38 212 ASP A C 1
ATOM 1763 O O . ASP A 1 212 ? 16.819 6.900 -25.654 1.00 88.38 212 ASP A O 1
ATOM 1767 N N . ALA A 1 213 ? 14.961 8.085 -26.082 1.00 91.31 213 ALA A N 1
ATOM 1768 C CA . ALA A 1 213 ? 14.025 7.010 -25.756 1.00 91.31 213 ALA A CA 1
ATOM 1769 C C . ALA A 1 213 ? 14.194 5.799 -26.697 1.00 91.31 213 ALA A C 1
ATOM 1771 O O . ALA A 1 213 ? 14.263 4.652 -26.247 1.00 91.31 213 ALA A O 1
ATOM 1772 N N . ASN A 1 214 ? 14.343 6.051 -28.000 1.00 91.12 214 ASN A N 1
ATOM 1773 C CA . ASN A 1 214 ? 14.600 5.023 -29.006 1.00 91.12 214 ASN A CA 1
ATOM 1774 C C . ASN A 1 214 ? 15.952 4.341 -28.784 1.00 91.12 214 ASN A C 1
ATOM 1776 O O . ASN A 1 214 ? 16.032 3.115 -28.866 1.00 91.12 214 ASN A O 1
ATOM 1780 N N . ALA A 1 215 ? 17.000 5.096 -28.442 1.00 88.25 215 ALA A N 1
ATOM 1781 C CA . ALA A 1 215 ? 18.303 4.531 -28.103 1.00 88.25 215 ALA A CA 1
ATOM 1782 C C . ALA A 1 215 ? 18.212 3.570 -26.905 1.00 88.25 215 ALA A C 1
ATOM 1784 O O . ALA A 1 215 ? 18.788 2.482 -26.948 1.00 88.25 215 ALA A O 1
ATOM 1785 N N . LEU A 1 216 ? 17.434 3.913 -25.871 1.00 89.88 216 LEU A N 1
ATOM 1786 C CA . LEU A 1 216 ? 17.195 3.030 -24.725 1.00 89.88 216 LEU A CA 1
ATOM 1787 C C . LEU A 1 216 ? 16.484 1.732 -25.141 1.00 89.88 216 LEU A C 1
ATOM 1789 O O . LEU A 1 216 ? 16.918 0.647 -24.745 1.00 89.88 216 LEU A O 1
ATOM 1793 N N . MET A 1 217 ? 15.434 1.812 -25.966 1.00 89.56 217 MET A N 1
ATOM 1794 C CA . MET A 1 217 ? 14.737 0.619 -26.474 1.00 89.56 217 MET A CA 1
ATOM 1795 C C . MET A 1 217 ? 15.647 -0.264 -27.335 1.00 89.56 217 MET A C 1
ATOM 1797 O O . MET A 1 217 ? 15.656 -1.484 -27.173 1.00 89.56 217 MET A O 1
ATOM 1801 N N . LEU A 1 218 ? 16.456 0.344 -28.206 1.00 88.50 218 LEU A N 1
ATOM 1802 C CA . LEU A 1 218 ? 17.435 -0.351 -29.043 1.00 88.50 218 LEU A CA 1
ATOM 1803 C C . LEU A 1 218 ? 18.466 -1.103 -28.196 1.00 88.50 218 LEU A C 1
ATOM 1805 O O . LEU A 1 218 ? 18.697 -2.292 -28.416 1.00 88.50 218 LEU A O 1
ATOM 1809 N N . VAL A 1 219 ? 19.034 -0.451 -27.177 1.00 87.06 219 VAL A N 1
ATOM 1810 C CA . VAL A 1 219 ? 19.960 -1.097 -26.236 1.00 87.06 219 VAL A CA 1
ATOM 1811 C C . VAL A 1 219 ? 19.280 -2.256 -25.508 1.00 87.06 219 VAL A C 1
ATOM 1813 O O . VAL A 1 219 ? 19.901 -3.304 -25.330 1.00 87.06 219 VAL A O 1
ATOM 1816 N N . ARG A 1 220 ? 18.005 -2.124 -25.127 1.00 87.50 220 ARG A N 1
ATOM 1817 C CA . ARG A 1 220 ? 17.263 -3.198 -24.452 1.00 87.50 220 ARG A CA 1
ATOM 1818 C C . ARG A 1 220 ? 17.018 -4.404 -25.361 1.00 87.50 220 ARG A C 1
ATOM 1820 O O . ARG A 1 220 ? 17.231 -5.540 -24.935 1.00 87.50 220 ARG A O 1
ATOM 1827 N N . LEU A 1 221 ? 16.633 -4.169 -26.615 1.00 86.12 221 LEU A N 1
ATOM 1828 C CA . LEU A 1 221 ? 16.492 -5.217 -27.633 1.00 86.12 221 LEU A CA 1
ATOM 1829 C C . LEU A 1 221 ? 17.823 -5.926 -27.886 1.00 86.12 221 LEU A C 1
ATOM 1831 O O . LEU A 1 221 ? 17.875 -7.158 -27.924 1.00 86.12 221 LEU A O 1
ATOM 1835 N N . PHE A 1 222 ? 18.900 -5.149 -27.998 1.00 85.94 222 PHE A N 1
ATOM 1836 C CA . PHE A 1 222 ? 20.247 -5.665 -28.168 1.00 85.94 222 PHE A CA 1
ATOM 1837 C C . PHE A 1 222 ? 20.686 -6.507 -26.966 1.00 85.94 222 PHE A C 1
ATOM 1839 O O . PHE A 1 222 ? 21.155 -7.621 -27.151 1.00 85.94 222 PHE A O 1
ATOM 1846 N N . GLN A 1 223 ? 20.466 -6.057 -25.728 1.00 84.94 223 GLN A N 1
ATOM 1847 C CA . GLN A 1 223 ? 20.769 -6.838 -24.522 1.00 84.94 223 GLN A CA 1
ATOM 1848 C C . GLN A 1 223 ? 20.116 -8.221 -24.543 1.00 84.94 223 GLN A C 1
ATOM 1850 O O . GLN A 1 223 ? 20.790 -9.215 -24.255 1.00 84.94 223 GLN A O 1
ATOM 1855 N N . ALA A 1 224 ? 18.830 -8.280 -24.893 1.00 83.88 224 ALA A N 1
ATOM 1856 C CA . ALA A 1 224 ? 18.065 -9.520 -24.938 1.00 83.88 224 ALA A CA 1
ATOM 1857 C C . ALA A 1 224 ? 18.514 -10.448 -26.080 1.00 83.88 224 ALA A C 1
ATOM 1859 O O . ALA A 1 224 ? 18.556 -11.662 -25.900 1.00 83.88 224 ALA A O 1
ATOM 1860 N N . ASN A 1 225 ? 18.900 -9.885 -27.231 1.00 85.06 225 ASN A N 1
ATOM 1861 C CA . ASN A 1 225 ? 19.129 -10.633 -28.469 1.00 85.06 225 ASN A CA 1
ATOM 1862 C C . ASN A 1 225 ? 20.539 -10.461 -29.058 1.00 85.06 225 ASN A C 1
ATOM 1864 O O . ASN A 1 225 ? 20.733 -10.682 -30.246 1.00 85.06 225 ASN A O 1
ATOM 1868 N N . ARG A 1 226 ? 21.553 -10.106 -28.264 1.00 76.88 226 ARG A N 1
ATOM 1869 C CA . ARG A 1 226 ? 22.931 -9.846 -28.747 1.00 76.88 226 ARG A CA 1
ATOM 1870 C C . ARG A 1 226 ? 23.609 -11.024 -29.454 1.00 76.88 226 ARG A C 1
ATOM 1872 O O . ARG A 1 226 ? 24.626 -10.835 -30.108 1.00 76.88 226 ARG A O 1
ATOM 1879 N N . LEU A 1 227 ? 23.076 -12.237 -29.296 1.00 78.62 227 LEU A N 1
ATOM 1880 C CA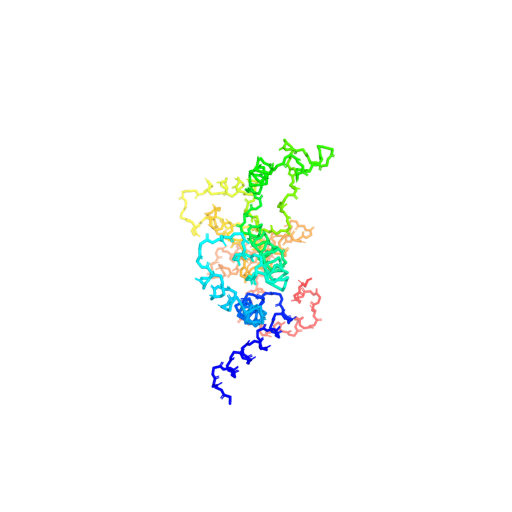 . LEU A 1 227 ? 23.537 -13.441 -29.997 1.00 78.62 227 LEU A CA 1
ATOM 1881 C C . LEU A 1 227 ? 22.843 -13.645 -31.354 1.00 78.62 227 LEU A C 1
ATOM 1883 O O . LEU A 1 227 ? 23.209 -14.548 -32.097 1.00 78.62 227 LEU A O 1
ATOM 1887 N N . ASN A 1 228 ? 21.835 -12.832 -31.671 1.00 87.50 228 ASN A N 1
ATOM 1888 C CA . ASN A 1 228 ? 21.099 -12.875 -32.923 1.00 87.50 228 ASN A CA 1
ATOM 1889 C C . ASN A 1 228 ? 21.749 -11.928 -33.942 1.00 87.50 228 ASN A C 1
ATOM 1891 O O . ASN A 1 228 ? 21.721 -10.707 -33.778 1.00 87.50 228 ASN A O 1
ATOM 1895 N N . GLU A 1 229 ? 22.297 -12.498 -35.016 1.00 86.81 229 GLU A N 1
ATOM 1896 C CA . GLU A 1 229 ? 22.983 -11.760 -36.084 1.00 86.81 229 GLU A CA 1
ATOM 1897 C C . GLU A 1 229 ? 22.094 -10.690 -36.732 1.00 86.81 229 GLU A C 1
ATOM 1899 O O . GLU A 1 229 ? 22.570 -9.600 -37.037 1.00 86.81 229 GLU A O 1
ATOM 1904 N N . THR A 1 230 ? 20.789 -10.943 -36.872 1.00 87.69 230 THR A N 1
ATOM 1905 C CA . THR A 1 230 ? 19.842 -9.977 -37.449 1.00 87.69 230 THR A CA 1
ATOM 1906 C C . THR A 1 230 ? 19.699 -8.729 -36.581 1.00 87.69 230 THR A C 1
ATOM 1908 O O . THR A 1 230 ? 19.619 -7.619 -37.104 1.00 87.69 230 THR A O 1
ATOM 1911 N N . VAL A 1 231 ? 19.695 -8.888 -35.255 1.00 86.00 231 VAL A N 1
ATOM 1912 C CA . VAL A 1 231 ? 19.598 -7.753 -34.324 1.00 86.00 231 VAL A CA 1
ATOM 1913 C C . VAL A 1 231 ? 20.897 -6.954 -34.316 1.00 86.00 231 VAL A C 1
ATOM 1915 O O . VAL A 1 231 ? 20.855 -5.726 -34.291 1.00 86.00 231 VAL A O 1
ATOM 1918 N N . VAL A 1 232 ? 22.046 -7.631 -34.384 1.00 86.62 232 VAL A N 1
ATOM 1919 C CA . VAL A 1 232 ? 23.357 -6.976 -34.495 1.00 86.62 232 VAL A CA 1
ATOM 1920 C C . VAL A 1 232 ? 23.442 -6.159 -35.785 1.00 86.62 232 VAL A C 1
ATOM 1922 O O . VAL A 1 232 ? 23.811 -4.990 -35.728 1.00 86.62 232 VAL A O 1
ATOM 1925 N N . GLU A 1 233 ? 23.052 -6.732 -36.925 1.00 89.25 233 GLU A N 1
ATOM 1926 C CA . GLU A 1 233 ? 23.059 -6.034 -38.216 1.00 89.25 233 GLU A CA 1
ATOM 1927 C C . GLU A 1 233 ? 22.118 -4.827 -38.205 1.00 89.25 233 GLU A C 1
ATOM 1929 O O . GLU A 1 233 ? 22.509 -3.723 -38.578 1.00 89.25 233 GLU A O 1
ATOM 1934 N N . TYR A 1 234 ? 20.900 -4.992 -37.682 1.00 87.94 234 TYR A N 1
ATOM 1935 C CA . TYR A 1 234 ? 19.975 -3.874 -37.527 1.00 87.94 234 TYR A CA 1
ATOM 1936 C C . TYR A 1 234 ? 20.578 -2.755 -36.666 1.00 87.94 234 TYR A C 1
ATOM 1938 O O . TYR A 1 234 ? 20.557 -1.593 -37.067 1.00 87.94 234 TYR A O 1
ATOM 1946 N N . MET A 1 235 ? 21.199 -3.084 -35.532 1.00 87.25 235 MET A N 1
ATOM 1947 C CA . MET A 1 235 ? 21.877 -2.091 -34.694 1.00 87.25 235 MET A CA 1
ATOM 1948 C C . MET A 1 235 ? 23.005 -1.375 -35.442 1.00 87.25 235 MET A C 1
ATOM 1950 O O . MET A 1 235 ? 23.112 -0.155 -35.335 1.00 87.25 235 MET A O 1
ATOM 1954 N N . ARG A 1 236 ? 23.797 -2.086 -36.256 1.00 90.25 236 ARG A N 1
ATOM 1955 C CA . ARG A 1 236 ? 24.853 -1.473 -37.080 1.00 90.25 236 ARG A CA 1
ATOM 1956 C C . ARG A 1 236 ? 24.280 -0.436 -38.038 1.00 90.25 236 ARG A C 1
ATOM 1958 O O . ARG A 1 236 ? 24.846 0.646 -38.158 1.00 90.25 236 ARG A O 1
ATOM 1965 N N . THR A 1 237 ? 23.114 -0.701 -38.632 1.00 89.75 237 THR A N 1
ATOM 1966 C CA . THR A 1 237 ? 22.442 0.288 -39.495 1.00 89.75 237 THR A CA 1
ATOM 1967 C C . THR A 1 237 ? 21.950 1.527 -38.743 1.00 89.75 237 THR A C 1
ATOM 1969 O O . THR A 1 237 ? 21.939 2.610 -39.321 1.00 89.75 237 THR A O 1
ATOM 1972 N N . GLN A 1 238 ? 21.543 1.387 -37.475 1.00 87.50 238 GLN A N 1
ATOM 1973 C CA . GLN A 1 238 ? 20.956 2.484 -36.697 1.00 87.50 238 GLN A CA 1
ATOM 1974 C C . GLN A 1 238 ? 22.000 3.350 -35.984 1.00 87.50 238 GLN A C 1
ATOM 1976 O O . GLN A 1 238 ? 21.874 4.572 -35.975 1.00 87.50 238 GLN A O 1
ATOM 1981 N N . VAL A 1 239 ? 23.016 2.733 -35.372 1.00 86.81 239 VAL A N 1
ATOM 1982 C CA . VAL A 1 239 ? 23.997 3.431 -34.518 1.00 86.81 239 VAL A CA 1
ATOM 1983 C C . VAL A 1 239 ? 25.439 3.351 -35.030 1.00 86.81 239 VAL A C 1
ATOM 1985 O O . VAL A 1 239 ? 26.313 4.014 -34.480 1.00 86.81 239 VAL A O 1
ATOM 1988 N N . GLY A 1 240 ? 25.693 2.600 -36.106 1.00 90.69 240 GLY A N 1
ATOM 1989 C CA . GLY A 1 240 ? 27.009 2.456 -36.730 1.00 90.69 240 GLY A CA 1
ATOM 1990 C C . GLY A 1 240 ? 27.871 1.336 -36.138 1.00 90.69 240 GLY A C 1
ATOM 1991 O O . GLY A 1 240 ? 27.715 0.935 -34.984 1.00 90.69 240 GLY A O 1
ATOM 1992 N N . ASP A 1 241 ? 28.821 0.846 -36.939 1.00 91.25 241 ASP A N 1
ATOM 1993 C CA . ASP A 1 241 ? 29.666 -0.306 -36.591 1.00 91.25 241 ASP A CA 1
ATOM 1994 C C . ASP A 1 241 ? 30.501 -0.099 -35.331 1.00 91.25 241 ASP A C 1
ATOM 1996 O O . ASP A 1 241 ? 30.524 -0.965 -34.459 1.00 91.25 241 ASP A O 1
ATOM 2000 N N . ALA A 1 242 ? 31.134 1.069 -35.208 1.00 91.44 242 ALA A N 1
ATOM 2001 C CA . ALA A 1 242 ? 32.016 1.374 -34.086 1.00 91.44 242 ALA A CA 1
ATOM 2002 C C . ALA A 1 242 ? 31.283 1.306 -32.735 1.00 91.44 242 ALA A C 1
ATOM 2004 O O . ALA A 1 242 ? 31.812 0.755 -31.774 1.00 91.44 242 ALA A O 1
ATOM 2005 N N . THR A 1 243 ? 30.051 1.821 -32.670 1.00 87.81 243 THR A N 1
ATOM 2006 C CA . THR A 1 243 ? 29.238 1.803 -31.447 1.00 87.81 243 THR A CA 1
ATOM 2007 C C . THR A 1 243 ? 28.759 0.396 -31.109 1.00 87.81 243 THR A C 1
ATOM 2009 O O . THR A 1 243 ? 28.752 0.016 -29.940 1.00 87.81 243 THR A O 1
ATOM 2012 N N . VAL A 1 244 ? 28.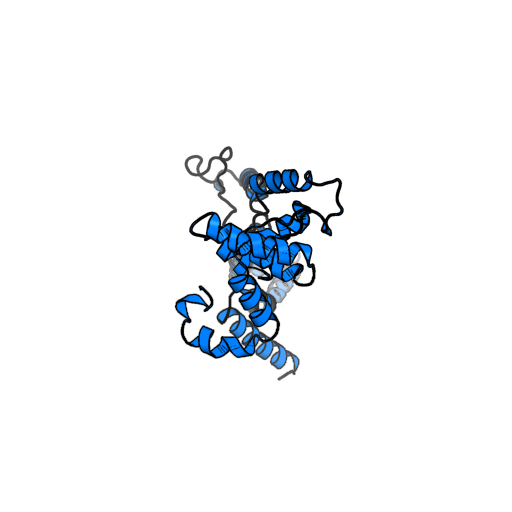385 -0.407 -32.109 1.00 88.81 244 VAL A N 1
ATOM 2013 C CA . VAL A 1 244 ? 28.002 -1.807 -31.876 1.00 88.81 244 VAL A CA 1
ATOM 2014 C C . VAL A 1 244 ? 29.193 -2.630 -31.392 1.00 88.81 244 VAL A C 1
ATOM 2016 O O . VAL A 1 244 ? 29.034 -3.426 -30.468 1.00 88.81 244 VAL A O 1
ATOM 2019 N N . ASP A 1 245 ? 30.379 -2.425 -31.964 1.00 90.81 245 ASP A N 1
ATOM 2020 C CA . ASP A 1 245 ? 31.599 -3.118 -31.543 1.00 90.81 245 ASP A CA 1
ATOM 2021 C C . ASP A 1 245 ? 31.994 -2.737 -30.108 1.00 90.81 245 ASP A C 1
ATOM 2023 O O . ASP A 1 245 ? 32.287 -3.623 -29.306 1.00 90.81 245 ASP A O 1
ATOM 2027 N N . GLU A 1 246 ? 31.909 -1.451 -29.749 1.00 88.75 246 GLU A N 1
ATOM 2028 C CA . GLU A 1 246 ? 32.121 -0.974 -28.376 1.00 88.75 246 GLU A CA 1
ATOM 2029 C C . GLU A 1 246 ? 31.117 -1.599 -27.394 1.00 88.75 246 GLU A C 1
ATOM 2031 O O . GLU A 1 246 ? 31.508 -2.088 -26.335 1.00 88.75 246 GLU A O 1
ATOM 2036 N N . LEU A 1 247 ? 29.829 -1.658 -27.755 1.00 87.38 247 LEU A N 1
ATOM 2037 C CA . LEU A 1 247 ? 28.800 -2.296 -26.929 1.00 87.38 247 LEU A CA 1
ATOM 2038 C C . LEU A 1 247 ? 29.039 -3.802 -26.772 1.00 87.38 247 LEU A C 1
ATOM 2040 O O . LEU A 1 247 ? 28.889 -4.334 -25.672 1.00 87.38 247 LEU A O 1
ATOM 2044 N N . LEU A 1 248 ? 29.404 -4.511 -27.844 1.00 88.50 248 LEU A N 1
ATOM 2045 C CA . LEU A 1 248 ? 29.742 -5.936 -27.777 1.00 88.50 248 LEU A CA 1
ATOM 2046 C C . LEU A 1 248 ? 30.943 -6.180 -26.862 1.00 88.50 248 LEU A C 1
ATOM 2048 O O . LEU A 1 248 ? 30.925 -7.145 -26.096 1.00 88.50 248 LEU A O 1
ATOM 2052 N N . GLU A 1 249 ? 31.957 -5.320 -26.930 1.00 89.50 249 GLU A N 1
ATOM 2053 C CA . GLU A 1 249 ? 33.138 -5.407 -26.075 1.00 89.50 249 GLU A CA 1
ATOM 2054 C C . GLU A 1 249 ? 32.791 -5.128 -24.611 1.00 89.50 249 GLU A C 1
ATOM 2056 O O . GLU A 1 249 ? 33.180 -5.904 -23.742 1.00 89.50 249 GLU A O 1
ATOM 2061 N N . LEU A 1 250 ? 31.955 -4.122 -24.336 1.00 87.62 250 LEU A N 1
ATOM 2062 C CA . LEU A 1 250 ? 31.440 -3.828 -22.996 1.00 87.62 250 LEU A CA 1
ATOM 2063 C C . LEU A 1 250 ? 30.743 -5.044 -22.363 1.00 87.62 250 LEU A C 1
ATOM 2065 O O . LEU A 1 250 ? 30.953 -5.331 -21.186 1.00 87.62 250 LEU A O 1
ATOM 2069 N N . TYR A 1 251 ? 29.930 -5.787 -23.122 1.00 84.12 251 TYR A N 1
ATOM 2070 C CA . TYR A 1 251 ? 29.264 -6.988 -22.596 1.00 84.12 251 TYR A CA 1
ATOM 2071 C C . TYR A 1 251 ? 30.196 -8.193 -22.442 1.00 84.12 251 TYR A C 1
ATOM 2073 O O . TYR A 1 251 ? 29.925 -9.051 -21.599 1.00 84.12 251 TYR A O 1
ATOM 2081 N N . LYS A 1 252 ? 31.249 -8.302 -23.259 1.00 88.69 252 LYS A N 1
ATOM 2082 C CA . LYS A 1 252 ? 32.231 -9.394 -23.168 1.00 88.69 252 LYS A CA 1
ATOM 2083 C C . LYS A 1 252 ? 33.208 -9.170 -22.018 1.00 88.69 252 LYS A C 1
ATOM 2085 O O . LYS A 1 252 ? 33.425 -10.084 -21.227 1.00 88.69 252 LYS A O 1
ATOM 2090 N N . ASN A 1 253 ? 33.748 -7.959 -21.923 1.00 90.12 253 ASN A N 1
ATOM 2091 C CA . ASN A 1 253 ? 34.818 -7.569 -21.013 1.00 90.12 253 ASN A CA 1
ATOM 2092 C C . ASN A 1 253 ? 34.441 -6.278 -20.258 1.00 90.12 253 ASN A C 1
ATOM 2094 O O . ASN A 1 253 ? 35.077 -5.239 -20.429 1.00 90.12 253 ASN A O 1
ATOM 2098 N N . PRO A 1 254 ? 33.426 -6.311 -19.372 1.00 86.56 254 PRO A N 1
ATOM 2099 C CA . PRO A 1 254 ? 32.959 -5.108 -18.674 1.00 86.56 254 PRO A CA 1
ATOM 2100 C C . PRO A 1 254 ? 34.036 -4.467 -17.784 1.00 86.56 254 PRO A C 1
ATOM 2102 O O . PRO A 1 254 ? 33.995 -3.263 -17.534 1.00 86.56 254 PRO A O 1
ATOM 2105 N N . GLY A 1 255 ? 35.017 -5.255 -17.323 1.00 88.75 255 GLY A N 1
ATOM 2106 C CA . GLY A 1 255 ? 36.120 -4.781 -16.485 1.00 88.75 255 GLY A CA 1
ATOM 2107 C C . GLY A 1 255 ? 36.951 -3.674 -17.137 1.00 88.75 255 GLY A C 1
ATOM 2108 O O . GLY A 1 255 ? 37.349 -2.738 -16.440 1.00 88.75 255 GLY A O 1
ATOM 2109 N N . ASP A 1 256 ? 37.121 -3.719 -18.459 1.00 90.19 256 ASP A N 1
ATOM 2110 C CA . ASP A 1 256 ? 37.961 -2.783 -19.217 1.00 90.19 256 ASP A CA 1
ATOM 2111 C C . ASP A 1 256 ? 37.381 -1.359 -19.242 1.00 90.19 256 ASP A C 1
ATOM 2113 O O . ASP A 1 256 ? 38.105 -0.379 -19.411 1.00 90.19 256 ASP A O 1
ATOM 2117 N N . PHE A 1 257 ? 36.078 -1.223 -18.985 1.00 87.69 257 PHE A N 1
ATOM 2118 C CA . PHE A 1 257 ? 35.372 0.058 -18.962 1.00 87.69 257 PHE A CA 1
ATOM 2119 C C . PHE A 1 257 ? 35.265 0.663 -17.554 1.00 87.69 257 PHE A C 1
ATOM 2121 O O . PHE A 1 257 ? 34.790 1.787 -17.401 1.00 87.69 257 PHE A O 1
ATOM 2128 N N . THR A 1 258 ? 35.742 -0.032 -16.516 1.00 86.94 258 THR A N 1
ATOM 2129 C CA . THR A 1 258 ? 35.629 0.416 -15.115 1.00 86.94 258 THR A CA 1
ATOM 2130 C C . THR A 1 258 ? 36.306 1.771 -14.893 1.00 86.94 258 THR A C 1
ATOM 2132 O O . THR A 1 258 ? 35.722 2.674 -14.295 1.00 86.94 258 THR A O 1
ATOM 2135 N N . GLU A 1 259 ? 37.522 1.952 -15.418 1.00 88.44 259 GLU A N 1
ATOM 2136 C CA . GLU A 1 259 ? 38.263 3.214 -15.293 1.00 88.44 259 GLU A CA 1
ATOM 2137 C C . GLU A 1 259 ? 37.559 4.361 -16.035 1.00 88.44 259 GLU A C 1
ATOM 2139 O O . GLU A 1 259 ? 37.481 5.480 -15.526 1.00 88.44 259 GLU A O 1
ATOM 2144 N N . LEU A 1 260 ? 36.974 4.072 -17.204 1.00 86.75 260 LEU A N 1
ATOM 2145 C CA . LEU A 1 260 ? 36.203 5.041 -17.981 1.00 86.75 260 LEU A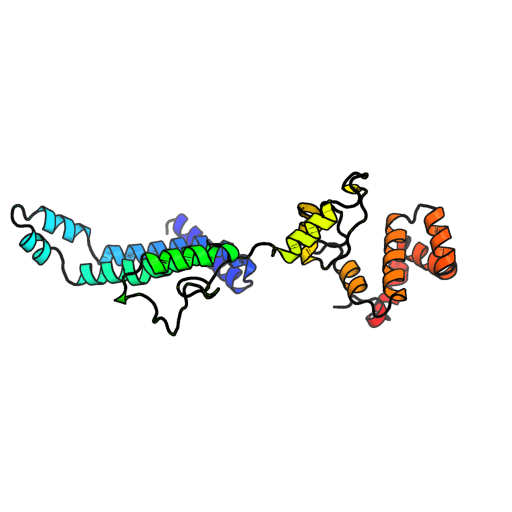 CA 1
ATOM 2146 C C . LEU A 1 260 ? 34.946 5.498 -17.227 1.00 86.75 260 LEU A C 1
ATOM 2148 O O . LEU A 1 260 ? 34.667 6.697 -17.174 1.00 86.75 260 LEU A O 1
ATOM 2152 N N . ILE A 1 261 ? 34.216 4.560 -16.619 1.00 85.94 261 ILE A N 1
ATOM 2153 C CA . ILE A 1 261 ? 33.005 4.840 -15.838 1.00 85.94 261 ILE A CA 1
ATOM 2154 C C . ILE A 1 261 ? 33.349 5.692 -14.610 1.00 85.94 261 ILE A C 1
ATOM 2156 O O . ILE A 1 261 ? 32.692 6.701 -14.363 1.00 85.94 261 ILE A O 1
ATOM 2160 N N . HIS A 1 262 ? 34.416 5.350 -13.880 1.00 86.69 262 HIS A N 1
ATOM 2161 C CA . HIS A 1 262 ? 34.871 6.136 -12.727 1.00 86.69 262 HIS A CA 1
ATOM 2162 C C . HIS A 1 262 ? 35.380 7.530 -13.093 1.00 86.69 262 HIS A C 1
ATOM 2164 O O . HIS A 1 262 ? 35.303 8.440 -12.268 1.00 86.69 262 HIS A O 1
ATOM 2170 N N . LYS A 1 263 ? 35.912 7.706 -14.305 1.00 91.56 263 LYS A N 1
ATOM 2171 C CA . LYS A 1 263 ? 36.403 8.997 -14.793 1.00 91.56 263 LYS A CA 1
ATOM 2172 C C . LYS A 1 263 ? 35.274 9.961 -15.166 1.00 91.56 263 LYS A C 1
ATOM 2174 O O . LYS A 1 263 ? 35.473 11.165 -15.039 1.00 91.56 263 LYS A O 1
ATOM 2179 N N . TYR A 1 264 ? 34.129 9.439 -15.610 1.00 87.25 264 TYR A N 1
ATOM 2180 C CA . TYR A 1 264 ? 32.965 10.228 -16.031 1.00 87.25 264 TYR A CA 1
ATOM 2181 C C . TYR A 1 264 ? 31.679 9.769 -15.320 1.00 87.25 264 TYR A C 1
ATOM 2183 O O . TYR A 1 264 ? 30.736 9.301 -15.974 1.00 87.25 264 TYR A O 1
ATOM 2191 N N . PRO A 1 265 ? 31.613 9.874 -13.979 1.00 82.62 265 PRO A N 1
ATOM 2192 C CA . PRO A 1 265 ? 30.453 9.439 -13.204 1.00 82.62 265 PRO A CA 1
ATOM 2193 C C . PRO A 1 265 ? 29.185 10.228 -13.556 1.00 82.62 265 PRO A C 1
ATOM 2195 O O . PRO A 1 265 ? 28.090 9.692 -13.484 1.00 82.62 265 PRO A O 1
ATOM 2198 N N . GLU A 1 266 ? 29.304 11.471 -14.013 1.00 80.69 266 GLU A N 1
ATOM 2199 C CA . GLU A 1 266 ? 28.180 12.280 -14.493 1.00 80.69 266 GLU A CA 1
ATOM 2200 C C . GLU A 1 266 ? 27.540 11.740 -15.781 1.00 80.69 266 GLU A C 1
ATOM 2202 O O . GLU A 1 266 ? 26.389 12.058 -16.084 1.00 80.69 266 GLU A O 1
ATOM 2207 N N . ARG A 1 267 ? 28.281 10.933 -16.550 1.00 76.44 267 ARG A N 1
ATOM 2208 C CA . ARG A 1 267 ? 27.822 10.354 -17.816 1.00 76.44 267 ARG A CA 1
ATOM 2209 C C . ARG A 1 267 ? 27.386 8.899 -17.672 1.00 76.44 267 ARG A C 1
ATOM 2211 O O . ARG A 1 267 ? 26.417 8.507 -18.316 1.00 76.44 267 ARG A O 1
ATOM 2218 N N . TYR A 1 268 ? 28.109 8.118 -16.872 1.00 76.81 268 TYR A N 1
ATOM 2219 C CA . TYR A 1 268 ? 27.922 6.667 -16.750 1.00 76.81 268 TYR A CA 1
ATOM 2220 C C . TYR A 1 268 ? 27.495 6.205 -15.353 1.00 76.81 268 TYR A C 1
ATOM 2222 O O . TYR A 1 268 ? 27.207 5.025 -15.164 1.00 76.81 268 TYR A O 1
ATOM 2230 N N . GLY A 1 269 ? 27.482 7.104 -14.369 1.00 67.25 269 GLY A N 1
ATOM 2231 C CA . GLY A 1 269 ? 26.956 6.822 -13.041 1.00 67.25 269 GLY A CA 1
ATOM 2232 C C . GLY A 1 269 ? 25.437 6.698 -13.052 1.00 67.25 269 GLY A C 1
ATOM 2233 O O . GLY A 1 269 ? 24.756 7.109 -13.995 1.00 67.25 269 GLY A O 1
ATOM 2234 N N . LEU A 1 270 ? 24.906 6.118 -11.978 1.00 60.97 270 LEU A N 1
ATOM 2235 C CA . LEU A 1 270 ? 23.469 6.087 -11.745 1.00 60.97 270 LEU A CA 1
ATOM 2236 C C . LEU A 1 270 ? 22.965 7.532 -11.659 1.00 60.97 270 LEU A C 1
ATOM 2238 O O . LEU A 1 270 ? 23.494 8.338 -10.893 1.00 60.97 270 LEU A O 1
ATOM 2242 N N . LYS A 1 271 ? 21.980 7.865 -12.493 1.00 57.94 271 LYS A N 1
ATOM 2243 C CA . LYS A 1 271 ? 21.213 9.096 -12.330 1.00 57.94 271 LYS A CA 1
ATOM 2244 C C . LYS A 1 271 ? 20.199 8.826 -11.223 1.00 57.94 271 LYS A C 1
ATOM 2246 O O . LYS A 1 271 ? 19.230 8.112 -11.471 1.00 57.94 271 LYS A O 1
ATOM 2251 N N . ASP A 1 272 ? 20.501 9.318 -10.025 1.00 44.78 272 ASP A N 1
ATOM 2252 C CA . ASP A 1 272 ? 19.559 9.367 -8.899 1.00 44.78 272 ASP A CA 1
ATOM 2253 C C . ASP A 1 272 ? 18.376 10.304 -9.203 1.00 44.78 272 ASP A C 1
ATOM 2255 O O . ASP A 1 272 ? 18.608 11.383 -9.807 1.00 44.78 272 ASP A O 1
#

Foldseek 3Di:
DPPVVVVLVVQQVVLVVVCVVDVVSVVSNVVSCVVVVVVVLVVLVVVLPVVQLVVQLVVDPDDNVVSCVVSDDPSNVVSCCCCVPVPPVVVVLVVVLAPDAPVCQLVVQLVVQVPDDPVPHDDCVVDDNPDPDHDSHDPHYHYDDDPVLLVVLQVLLVPPPVDQLAPADADQDAADCQCVCVPRNSHHYCHHPVGHNNLLSVCLVPPPDPVSNVVSVLVVVCVVPVVPPVSLVVCCVVPNDVVSVVSVCCVVCVVVCPVVCVVCCVVNNRDD

Sequence (272 aa):
WKNDHIFTTIWALVSIYMGIAAIRFMYNATPVFAILAGWTSWWVIEKLDFKRMIRVFRSMKGDFIKAIRYSVKLRHVAGVVFVVFMLMAPNVWHSYDGGVPYEFKKDHDLAIYNTMPEFLRPPEDRFDPESNSLWYLGSFGTSFMSDYWAQGMWWLRDQDNHLPEEDRPAFISWWDYGHWCVNVGQHPTAADNFQNGVEFAGNFITAQGENDANALMLVRLFQANRLNETVVEYMRTQVGDATVDELLELYKNPGDFTELIHKYPERYGLKD

Radius of gyration: 32.06 Å; chains: 1; bounding box: 74×40×88 Å